Protein 3R8E (pdb70)

Sequence (290 aa):
GILGIDVGGGGTTSSVVKFGLVTPEGEIQNATTRRFFTTAADDWWVVNNGGIIGGFFVVEESSKKLLEEIIGGNNFFLKQYPIVKGVGIGWPPGGLLVVSSLLDDRRTTKKVVIILLLLPPNNIIPPSSVVVVNNVVPPIIVEIILRSEFPHIHFKIENDAKCAALGEYYFGENKRQTFILLALGTGVGSSGVNGKLFIGGRGNGTEVGHLTTRGKSLENQVGINHLIAYTHEQLALDVAKKSSLHTIAELSPKVIADHAAQGDALALAVWADIGTIIGESLVNIVRVDLNNILLGGGISSGAFDYFVPNLKKKALEHLPTYYTDDYIGKATLENDAGLLGAAGLIE

B-factor: mean 34.66, std 15.42, range [9.06, 120.57]

Secondary structure (DSSP, 8-state):
--EEEE--SS--EEEEE-TT--EEEEEE--HHHHTTT-TTT--HHHHHHHHH-TT--EEEEEESSEE-TTS--EEEBTTB----S--HHHHHHHH-TTSEEEEEEHHHHHHHHHHHHSTT-----EEEEESSSEEEE---S----TTS----TT---TTSS-SHHHHSHHHHHHHHHHHHHH-TT---SGGG-SS--HHHHHHHHHTT-HHHHHHHHHHHHHHHHHHHHHHH-----EEEESGGGGGHHHHHHHHHH---SS-HHHH---EEE-SSGGGHHHHHHHHH--

Foldseek 3Di:
DAWFWEDDLVKIWIFDADLQGDTPPIDIDQVCQPVPPRVLRVLVVVVVVCVVPVPHQEYFYAAQADAFPVQQFGQQHPSHPDHGDDRSQVVNCVSPVSHHYGYAHLLQLLVLLCCRHWPPHNAWEKEWAAELFTGIWTNNDTDQDDGRNPDSQQQQFPVGHGLSCCRYFVNLQVVLVVLCVVPPVNQFPCVPDPGDGLVSLLVSVVVPGPSSLVSLCVNLLRLLRSVLVVCVVPGQAYEYEHRNCVSVVRRPVSSLVVVVRDDCNRNVPYYYYTPCHPSSSRSSSRVRCD

CATH classification: 3.30.420.40 (+1 more: 3.30.420.40)

Nearest PDB structures (foldseek):
  3r8e-assembly1_A-2  TM=1.001E+00  e=5.861E-58  Cytophaga hutchinsonii ATCC 33406
  5nck-assembly1_B  TM=8.494E-01  e=1.006E-21  Fusobacterium nucleatum
  3vov-assembly1_B  TM=7.499E-01  e=4.517E-21  Thermus thermophilus HB8
  7p9y-assembly1_AAA  TM=7.949E-01  e=5.518E-19  Saccharomyces cerevisiae S288C
  4htl-assembly1_A  TM=7.696E-01  e=2.684E-19  Listeria monocytogenes EGD-e

Radius of gyration: 20.19 Å; Cα contacts (8 Å, |Δi|>4): 665; chains: 1; bounding box: 56×38×63 Å

Structure (mmCIF, N/CA/C/O backbone):
data_3R8E
#
_entry.id   3R8E
#
_cell.length_a   71.827
_cell.length_b   78.359
_cell.length_c   65.744
_cell.angle_alpha   90.000
_cell.angle_beta   90.000
_cell.angle_gamma   90.000
#
_symmetry.space_group_name_H-M   'P 21 21 2'
#
loop_
_entity.id
_entity.type
_entity.pdbx_description
1 polymer 'Hypothetical sugar kinase'
2 water water
#
loop_
_atom_site.group_PDB
_atom_site.id
_atom_site.type_symbol
_atom_site.label_atom_id
_atom_site.label_alt_id
_atom_site.label_comp_id
_atom_site.label_asym_id
_atom_site.label_entity_id
_atom_site.label_seq_id
_atom_site.pdbx_PDB_ins_code
_atom_site.Cartn_x
_atom_site.Cartn_y
_atom_site.Cartn_z
_atom_site.occupancy
_atom_site.B_iso_or_equiv
_atom_site.auth_seq_id
_atom_site.auth_comp_id
_atom_site.auth_asym_id
_atom_site.auth_atom_id
_atom_site.pdbx_PDB_model_num
ATOM 1 N N . GLY A 1 19 ? 17.788 19.222 42.218 1.00 51.61 0 GLY A N 1
ATOM 2 C CA . GLY A 1 19 ? 19.154 19.441 41.759 1.00 51.70 0 GLY A CA 1
ATOM 3 C C . GLY A 1 19 ? 19.361 19.236 40.269 1.00 53.23 0 GLY A C 1
ATOM 4 O O . GLY A 1 19 ? 18.461 18.748 39.571 1.00 51.72 0 GLY A O 1
ATOM 18 N N . ILE A 1 21 ? 20.715 17.647 36.804 1.00 37.63 2 ILE A N 1
ATOM 19 C CA . ILE A 1 21 ? 20.845 16.279 36.291 1.00 34.46 2 ILE A CA 1
ATOM 20 C C . ILE A 1 21 ? 21.570 16.307 34.936 1.00 34.40 2 ILE A C 1
ATOM 21 O O . ILE A 1 21 ? 21.322 17.205 34.129 1.00 34.38 2 ILE A O 1
ATOM 26 N N . LEU A 1 22 ? 22.461 15.325 34.691 1.00 27.54 3 LEU A N 1
ATOM 27 C CA . LEU A 1 22 ? 23.154 15.206 33.414 1.00 25.49 3 LEU A CA 1
ATOM 28 C C . LEU A 1 22 ? 22.300 14.383 32.453 1.00 25.91 3 LEU A C 1
ATOM 29 O O . LEU A 1 22 ? 21.975 13.234 32.741 1.00 24.21 3 LEU A O 1
ATOM 34 N N . GLY A 1 23 ? 21.935 14.998 31.336 1.00 21.36 4 GLY A N 1
ATOM 35 C CA . GLY A 1 23 ? 21.189 14.346 30.269 1.00 19.77 4 GLY A CA 1
ATOM 36 C C . GLY A 1 23 ? 22.128 14.089 29.112 1.00 24.38 4 GLY A C 1
ATOM 37 O O . GLY A 1 23 ? 22.967 14.940 28.786 1.00 24.15 4 GLY A O 1
ATOM 38 N N . ILE A 1 24 ? 22.042 12.890 28.531 1.00 22.32 5 ILE A N 1
ATOM 39 C CA . ILE A 1 24 ? 22.883 12.480 27.410 1.00 22.84 5 ILE A CA 1
ATOM 40 C C . ILE A 1 24 ? 21.984 11.968 26.294 1.00 25.35 5 ILE A C 1
ATOM 41 O O . ILE A 1 24 ? 21.144 11.112 26.540 1.00 23.37 5 ILE A O 1
ATOM 46 N N . ASP A 1 25 ? 22.144 12.514 25.084 1.00 23.93 6 ASP A N 1
ATOM 47 C CA . ASP A 1 25 ? 21.386 12.071 23.917 1.00 23.63 6 ASP A CA 1
ATOM 48 C C . ASP A 1 25 ? 22.374 11.506 22.892 1.00 28.54 6 ASP A C 1
ATOM 49 O O . ASP A 1 25 ? 23.022 12.256 22.157 1.00 28.42 6 ASP A O 1
ATOM 54 N N . VAL A 1 26 ? 22.484 10.176 22.868 1.00 27.10 7 VAL A N 1
ATOM 55 C CA . VAL A 1 26 ? 23.391 9.437 21.986 1.00 28.15 7 VAL A CA 1
ATOM 56 C C . VAL A 1 26 ? 22.777 9.387 20.582 1.00 33.03 7 VAL A C 1
ATOM 57 O O . VAL A 1 26 ? 21.593 9.080 20.439 1.00 31.54 7 VAL A O 1
ATOM 61 N N A GLY A 1 27 ? 23.549 9.838 19.585 0.50 30.40 8 GLY A N 1
ATOM 62 N N B GLY A 1 27 ? 23.621 9.583 19.582 0.50 31.38 8 GLY A N 1
ATOM 63 C CA A GLY A 1 27 ? 23.123 9.925 18.187 0.50 29.61 8 GLY A CA 1
ATOM 64 C CA B GLY A 1 27 ? 23.282 9.455 18.173 0.50 31.02 8 GLY A CA 1
ATOM 65 C C A GLY A 1 27 ? 24.133 9.434 17.162 0.50 33.33 8 GLY A C 1
ATOM 66 C C B GLY A 1 27 ? 24.339 8.600 17.505 0.50 34.87 8 GLY A C 1
ATOM 67 O O A GLY A 1 27 ? 25.324 9.319 17.461 0.50 32.86 8 GLY A O 1
ATOM 68 O O B GLY A 1 27 ? 25.404 8.364 18.089 0.50 34.51 8 GLY A O 1
ATOM 69 N N A GLY A 1 28 ? 23.640 9.167 15.949 0.50 29.66 9 GLY A N 1
ATOM 70 N N B GLY A 1 28 ? 24.045 8.137 16.293 0.50 31.05 9 GLY A N 1
ATOM 71 C CA A GLY A 1 28 ? 24.413 8.643 14.822 0.50 30.39 9 GLY A CA 1
ATOM 72 C CA B GLY A 1 28 ? 24.965 7.324 15.503 0.50 31.46 9 GLY A CA 1
ATOM 73 C C A GLY A 1 28 ? 25.484 9.547 14.243 0.50 35.16 9 GLY A C 1
ATOM 74 C C B GLY A 1 28 ? 26.222 8.058 15.071 0.50 36.15 9 GLY A C 1
ATOM 75 O O A GLY A 1 28 ? 26.544 9.058 13.840 0.50 36.38 9 GLY A O 1
ATOM 76 O O B GLY A 1 28 ? 27.249 7.424 14.813 0.50 36.19 9 GLY A O 1
ATOM 77 N N A THR A 1 29 ? 25.207 10.862 14.161 0.50 30.72 10 THR A N 1
ATOM 78 N N B THR A 1 29 ? 26.154 9.404 15.010 0.50 32.94 10 THR A N 1
ATOM 79 C CA A THR A 1 29 ? 26.134 11.864 13.619 0.50 31.26 10 THR A CA 1
ATOM 80 C CA B THR A 1 29 ? 27.264 10.265 14.603 0.50 34.30 10 THR A CA 1
ATOM 81 C C A THR A 1 29 ? 26.814 12.634 14.766 0.50 34.94 10 THR A C 1
ATOM 82 C C B THR A 1 29 ? 27.820 11.050 15.806 0.50 38.26 10 THR A C 1
ATOM 83 O O A THR A 1 29 ? 28.016 12.903 14.688 0.50 35.69 10 THR A O 1
ATOM 84 O O B THR A 1 29 ? 29.037 11.081 15.982 0.50 38.47 10 THR A O 1
ATOM 91 N N A SER A 1 30 ? 26.047 12.986 15.821 0.50 30.36 11 SER A N 1
ATOM 92 N N B SER A 1 30 ? 26.944 11.687 16.614 0.50 34.06 11 SER A N 1
ATOM 93 C CA A SER A 1 30 ? 26.561 13.723 16.977 0.50 30.76 11 SER A CA 1
ATOM 94 C CA B SER A 1 30 ? 27.363 12.506 17.758 0.50 34.42 11 SER A CA 1
ATOM 95 C C A SER A 1 30 ? 25.996 13.195 18.301 0.50 33.68 11 SER A C 1
ATOM 96 C C B SER A 1 30 ? 26.633 12.143 19.060 0.50 36.86 11 SER A C 1
ATOM 97 O O A SER A 1 30 ? 24.848 12.755 18.348 0.50 31.65 11 SER A O 1
ATOM 98 O O B SER A 1 30 ? 25.562 11.542 19.025 0.50 35.46 11 SER A O 1
ATOM 103 N N A VAL A 1 31 ? 26.822 13.229 19.368 0.50 31.67 12 VAL A N 1
ATOM 104 N N B VAL A 1 31 ? 27.223 12.525 20.210 0.50 33.20 12 VAL A N 1
ATOM 105 C CA A VAL A 1 31 ? 26.465 12.814 20.736 0.50 30.77 12 VAL A CA 1
ATOM 106 C CA B VAL A 1 31 ? 26.659 12.282 21.541 0.50 31.60 12 VAL A CA 1
ATOM 107 C C A VAL A 1 31 ? 26.327 14.095 21.555 0.50 34.88 12 VAL A C 1
ATOM 108 C C B VAL A 1 31 ? 26.533 13.636 22.292 0.50 35.29 12 VAL A C 1
ATOM 109 O O A VAL A 1 31 ? 27.149 15.003 21.404 0.50 35.14 12 VAL A O 1
ATOM 110 O O B VAL A 1 31 ? 27.551 14.182 22.733 0.50 35.51 12 VAL A O 1
ATOM 117 N N . LYS A 1 32 ? 25.290 14.183 22.407 1.00 30.88 13 LYS A N 1
ATOM 118 C CA . LYS A 1 32 ? 25.019 15.431 23.137 1.00 30.76 13 LYS A CA 1
ATOM 119 C C . LYS A 1 32 ? 24.938 15.237 24.654 1.00 33.14 13 LYS A C 1
ATOM 120 O O . LYS A 1 32 ? 24.274 14.324 25.141 1.00 31.35 13 LYS A O 1
ATOM 126 N N . PHE A 1 33 ? 25.596 16.144 25.386 1.00 29.52 14 PHE A N 1
ATOM 127 C CA . PHE A 1 33 ? 25.667 16.228 26.844 1.00 29.01 14 PHE A CA 1
ATOM 128 C C . PHE A 1 33 ? 25.104 17.560 27.299 1.00 31.18 14 PHE A C 1
ATOM 129 O O . PHE A 1 33 ? 25.331 18.575 26.638 1.00 30.59 14 PHE A O 1
ATOM 137 N N . GLY A 1 34 ? 24.410 17.566 28.428 1.00 26.96 15 GLY A N 1
ATOM 138 C CA . GLY A 1 34 ? 23.880 18.809 28.974 1.00 26.55 15 GLY A CA 1
ATOM 139 C C . GLY A 1 34 ? 23.377 18.701 30.392 1.00 28.79 15 GLY A C 1
ATOM 140 O O . GLY A 1 34 ? 22.811 17.676 30.784 1.00 26.44 15 GLY A O 1
ATOM 141 N N . LEU A 1 35 ? 23.575 19.773 31.163 1.00 27.36 16 LEU A N 1
ATOM 142 C CA . LEU A 1 35 ? 23.083 19.844 32.531 1.00 28.73 16 LEU A CA 1
ATOM 143 C C . LEU A 1 35 ? 21.687 20.436 32.487 1.00 31.58 16 LEU A C 1
ATOM 144 O O . LEU A 1 35 ? 21.504 21.547 31.987 1.00 32.38 16 LEU A O 1
ATOM 149 N N . VAL A 1 36 ? 20.701 19.689 32.972 1.00 26.66 17 VAL A N 1
ATOM 150 C CA . VAL A 1 36 ? 19.300 20.104 32.895 1.00 25.64 17 VAL A CA 1
ATOM 151 C C . VAL A 1 36 ? 18.791 20.589 34.252 1.00 32.24 17 VAL A C 1
ATOM 152 O O . VAL A 1 36 ? 18.967 19.910 35.263 1.00 31.98 17 VAL A O 1
ATOM 156 N N . THR A 1 37 ? 18.139 21.768 34.242 1.00 31.45 18 THR A N 1
ATOM 157 C CA . THR A 1 37 ? 17.523 22.416 35.404 1.00 33.52 18 THR A CA 1
ATOM 158 C C . THR A 1 37 ? 16.084 21.886 35.588 1.00 39.94 18 THR A C 1
ATOM 159 O O . THR A 1 37 ? 15.518 21.381 34.610 1.00 38.11 18 THR A O 1
ATOM 163 N N . PRO A 1 38 ? 15.427 22.062 36.770 1.00 40.34 19 PRO A N 1
ATOM 164 C CA . PRO A 1 38 ? 14.030 21.600 36.907 1.00 40.18 19 PRO A CA 1
ATOM 165 C C . PRO A 1 38 ? 13.035 22.340 35.992 1.00 44.25 19 PRO A C 1
ATOM 166 O O . PRO A 1 38 ? 11.935 21.831 35.783 1.00 43.89 19 PRO A O 1
ATOM 170 N N . GLU A 1 39 ? 13.418 23.514 35.436 1.00 41.44 20 GLU A N 1
ATOM 171 C CA . GLU A 1 39 ? 12.558 24.292 34.535 1.00 40.68 20 GLU A CA 1
ATOM 172 C C . GLU A 1 39 ? 12.806 23.941 33.044 1.00 42.15 20 GLU A C 1
ATOM 173 O O . GLU A 1 39 ? 12.120 24.470 32.166 1.00 41.13 20 GLU A O 1
ATOM 179 N N . GLY A 1 40 ? 13.758 23.044 32.783 1.00 37.28 21 GLY A N 1
ATOM 180 C CA . GLY A 1 40 ? 14.066 22.579 31.434 1.00 35.39 21 GLY A CA 1
ATOM 181 C C . GLY A 1 40 ? 15.110 23.356 30.668 1.00 37.70 21 GLY A C 1
ATOM 182 O O . GLY A 1 40 ? 15.126 23.304 29.437 1.00 36.88 21 GLY A O 1
ATOM 183 N N . GLU A 1 41 ? 15.988 24.075 31.380 1.00 33.95 22 GLU A N 1
ATOM 184 C CA . GLU A 1 41 ? 17.080 24.821 30.762 1.00 33.86 22 GLU A CA 1
ATOM 185 C C . GLU A 1 41 ? 18.288 23.890 30.640 1.00 35.69 22 GLU A C 1
ATOM 186 O O . GLU A 1 41 ? 18.558 23.121 31.567 1.00 34.44 22 GLU A O 1
ATOM 192 N N . ILE A 1 42 ? 18.991 23.940 29.497 1.00 31.56 23 ILE A N 1
ATOM 193 C CA . ILE A 1 42 ? 20.196 23.134 29.273 1.00 31.26 23 ILE A CA 1
ATOM 194 C C . ILE A 1 42 ? 21.411 24.035 29.476 1.00 36.05 23 ILE A C 1
ATOM 195 O O . ILE A 1 42 ? 21.539 25.064 28.806 1.00 36.22 23 ILE A O 1
ATOM 200 N N . GLN A 1 43 ? 22.290 23.647 30.409 1.00 32.27 24 GLN A N 1
ATOM 201 C CA . GLN A 1 43 ? 23.526 24.365 30.718 1.00 33.11 24 GLN A CA 1
ATOM 202 C C . GLN A 1 43 ? 24.723 23.530 30.295 1.00 36.95 24 GLN A C 1
ATOM 203 O O . GLN A 1 43 ? 24.687 22.300 30.403 1.00 34.71 24 GLN A O 1
ATOM 209 N N . ASN A 1 44 ? 25.784 24.207 29.811 1.00 35.82 25 ASN A N 1
ATOM 210 C CA . ASN A 1 44 ? 27.049 23.619 29.356 1.00 36.75 25 ASN A CA 1
ATOM 211 C C . ASN A 1 44 ? 26.820 22.525 28.293 1.00 39.60 25 ASN A C 1
ATOM 212 O O . ASN A 1 44 ? 27.375 21.426 28.401 1.00 39.30 25 ASN A O 1
ATOM 217 N N . ALA A 1 45 ? 25.992 22.832 27.269 1.00 36.05 26 ALA A N 1
ATOM 218 C CA . ALA A 1 45 ? 25.693 21.903 26.172 1.00 34.97 26 ALA A CA 1
ATOM 219 C C . ALA A 1 45 ? 26.982 21.573 25.412 1.00 40.60 26 ALA A C 1
ATOM 220 O O . ALA A 1 45 ? 27.621 22.483 24.865 1.00 41.78 26 ALA A O 1
ATOM 222 N N A THR A 1 46 ? 27.382 20.294 25.417 0.50 36.74 27 THR A N 1
ATOM 223 N N B THR A 1 46 ? 27.389 20.280 25.429 0.50 37.34 27 THR A N 1
ATOM 224 C CA A THR A 1 46 ? 28.595 19.862 24.728 0.50 37.23 27 THR A CA 1
ATOM 225 C CA B THR A 1 46 ? 28.628 19.773 24.814 0.50 38.12 27 THR A CA 1
ATOM 226 C C A THR A 1 46 ? 28.220 18.836 23.662 0.50 39.10 27 THR A C 1
ATOM 227 C C B THR A 1 46 ? 28.348 18.511 23.957 0.50 41.70 27 THR A C 1
ATOM 228 O O A THR A 1 46 ? 27.604 17.810 23.974 0.50 37.81 27 THR A O 1
ATOM 229 O O B THR A 1 46 ? 27.393 17.781 24.227 0.50 39.83 27 THR A O 1
ATOM 236 N N A ARG A 1 47 ? 28.574 19.136 22.400 0.50 34.86 28 ARG A N 1
ATOM 237 N N B ARG A 1 47 ? 29.199 18.269 22.931 0.50 39.22 28 ARG A N 1
ATOM 238 C CA A ARG A 1 47 ? 28.311 18.279 21.246 0.50 33.42 28 ARG A CA 1
ATOM 239 C CA B ARG A 1 47 ? 29.141 17.134 22.001 0.50 38.59 28 ARG A CA 1
ATOM 240 C C A ARG A 1 47 ? 29.612 17.632 20.767 0.50 36.29 28 ARG A C 1
ATOM 241 C C B ARG A 1 47 ? 30.466 16.358 22.011 0.50 43.74 28 ARG A C 1
ATOM 242 O O A ARG A 1 47 ? 30.609 18.322 20.551 0.50 36.68 28 ARG A O 1
ATOM 243 O O B ARG A 1 47 ? 31.518 16.964 22.229 0.50 44.00 28 ARG A O 1
ATOM 258 N N A PHE A 1 48 ? 29.594 16.303 20.618 0.50 31.21 29 PHE A N 1
ATOM 259 N N B PHE A 1 48 ? 30.425 15.028 21.765 0.50 40.52 29 PHE A N 1
ATOM 260 C CA A PHE A 1 48 ? 30.736 15.521 20.153 0.50 31.57 29 PHE A CA 1
ATOM 261 C CA B PHE A 1 48 ? 31.643 14.210 21.774 0.50 41.96 29 PHE A CA 1
ATOM 262 C C A PHE A 1 48 ? 30.385 14.808 18.863 0.50 34.32 29 PHE A C 1
ATOM 263 C C B PHE A 1 48 ? 31.872 13.419 20.489 0.50 48.05 29 PHE A C 1
ATOM 264 O O A PHE A 1 48 ? 29.265 14.315 18.733 0.50 33.01 29 PHE A O 1
ATOM 265 O O B PHE A 1 48 ? 33.024 13.276 20.083 0.50 49.63 29 PHE A O 1
ATOM 296 N N A THR A 1 50 ? 30.157 11.761 16.521 0.50 29.46 31 THR A N 1
ATOM 297 N N B THR A 1 50 ? 30.611 9.690 18.269 0.50 43.65 31 THR A N 1
ATOM 298 C CA A THR A 1 50 ? 30.094 10.302 16.690 0.50 28.59 31 THR A CA 1
ATOM 299 C CA B THR A 1 50 ? 30.915 8.255 18.316 0.50 43.49 31 THR A CA 1
ATOM 300 C C A THR A 1 50 ? 31.199 9.638 15.853 0.50 33.16 31 THR A C 1
ATOM 301 C C B THR A 1 50 ? 32.145 7.896 17.468 0.50 48.21 31 THR A C 1
ATOM 302 O O A THR A 1 50 ? 31.797 8.658 16.305 0.50 32.45 31 THR A O 1
ATOM 303 O O B THR A 1 50 ? 32.747 6.846 17.696 0.50 48.77 31 THR A O 1
ATOM 310 N N A ALA A 1 51 ? 31.479 10.198 14.658 0.50 31.56 32 ALA A N 1
ATOM 311 N N B ALA A 1 51 ? 32.523 8.768 16.508 0.50 45.02 32 ALA A N 1
ATOM 312 C CA A ALA A 1 51 ? 32.538 9.755 13.745 0.50 33.58 32 ALA A CA 1
ATOM 313 C CA B ALA A 1 51 ? 33.666 8.596 15.600 0.50 46.25 32 ALA A CA 1
A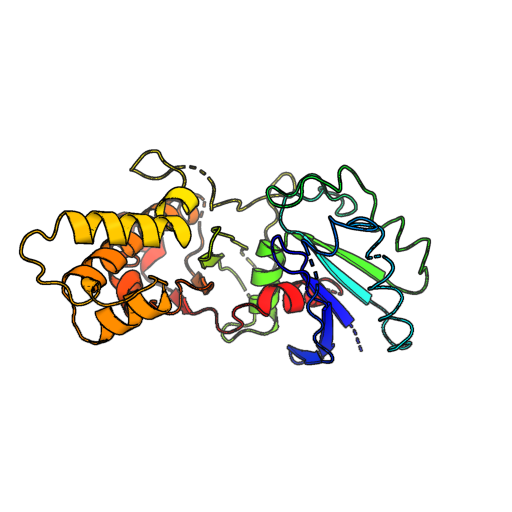TOM 314 C C A ALA A 1 51 ? 33.906 9.809 14.440 0.50 38.95 32 ALA A C 1
ATOM 315 C C B ALA A 1 51 ? 35.035 8.714 16.322 0.50 50.79 32 ALA A C 1
ATOM 316 O O A ALA A 1 51 ? 34.661 8.840 14.355 0.50 39.69 32 ALA A O 1
ATOM 317 O O B ALA A 1 51 ? 36.080 8.554 15.684 0.50 52.30 32 ALA A O 1
ATOM 320 N N A ASP A 1 52 ? 34.190 10.917 15.173 0.50 35.50 33 ASP A N 1
ATOM 321 N N B ASP A 1 52 ? 35.021 8.988 17.642 0.50 45.47 33 ASP A N 1
ATOM 322 C CA A ASP A 1 52 ? 35.418 11.138 15.944 0.50 36.54 33 ASP A CA 1
ATOM 323 C CA B ASP A 1 52 ? 36.207 9.093 18.494 0.50 45.75 33 ASP A CA 1
ATOM 324 C C A ASP A 1 52 ? 35.541 10.145 17.102 0.50 39.92 33 ASP A C 1
ATOM 325 C C B ASP A 1 52 ? 36.088 8.152 19.698 0.50 46.96 33 ASP A C 1
ATOM 326 O O A ASP A 1 52 ? 36.656 9.767 17.465 0.50 41.39 33 ASP A O 1
ATOM 327 O O B ASP A 1 52 ? 37.100 7.633 20.172 0.50 47.58 33 ASP A O 1
ATOM 336 N N A TRP A 1 53 ? 34.399 9.737 17.685 0.50 34.27 34 TRP A N 1
ATOM 337 N N B TRP A 1 53 ? 34.848 7.934 20.181 0.50 40.15 34 TRP A N 1
ATOM 338 C CA A TRP A 1 53 ? 34.346 8.781 18.786 0.50 33.34 34 TRP A CA 1
ATOM 339 C CA B TRP A 1 53 ? 34.527 7.079 21.324 0.50 38.59 34 TRP A CA 1
ATOM 340 C C A TRP A 1 53 ? 34.677 7.364 18.291 0.50 38.10 34 TRP A C 1
ATOM 341 C C B TRP A 1 53 ? 34.745 5.594 21.023 0.50 42.96 34 TRP A C 1
ATOM 342 O O A TRP A 1 53 ? 35.549 6.718 18.870 0.50 38.44 34 TRP A O 1
ATOM 343 O O B TRP A 1 53 ? 35.492 4.948 21.753 0.50 43.53 34 TRP A O 1
ATOM 364 N N A VAL A 1 54 ? 34.011 6.909 17.208 0.50 35.25 35 VAL A N 1
ATOM 365 N N B VAL A 1 54 ? 34.111 5.062 19.956 0.50 39.21 35 VAL A N 1
ATOM 366 C CA A VAL A 1 54 ? 34.190 5.581 16.603 0.50 35.82 35 VAL A CA 1
ATOM 367 C CA B VAL A 1 54 ? 34.196 3.652 19.558 0.50 39.85 35 VAL A CA 1
ATOM 368 C C A VAL A 1 54 ? 35.617 5.477 16.021 0.50 43.24 35 VAL A C 1
ATOM 369 C C B VAL A 1 54 ? 35.581 3.361 18.959 0.50 47.29 35 VAL A C 1
ATOM 370 O O A VAL A 1 54 ? 36.292 4.469 16.252 0.50 43.20 35 VAL A O 1
ATOM 371 O O B VAL A 1 54 ? 36.342 2.588 19.545 0.50 47.65 35 VAL A O 1
ATOM 378 N N A ASN A 1 55 ? 36.079 6.525 15.304 0.50 42.14 36 ASN A N 1
ATOM 379 N N B ASN A 1 55 ? 35.895 3.960 17.794 0.50 45.79 36 ASN A N 1
ATOM 380 C CA A ASN A 1 55 ? 37.424 6.565 14.725 0.50 44.41 36 ASN A CA 1
ATOM 381 C CA B ASN A 1 55 ? 37.176 3.764 17.121 0.50 47.86 36 ASN A CA 1
ATOM 382 C C A ASN A 1 55 ? 38.406 7.139 15.752 0.50 50.40 36 ASN A C 1
ATOM 383 C C B ASN A 1 55 ? 38.196 4.743 17.706 0.50 53.56 36 ASN A C 1
ATOM 384 O O A ASN A 1 55 ? 38.655 8.348 15.783 0.50 51.25 36 ASN A O 1
ATOM 385 O O B ASN A 1 55 ? 38.323 5.886 17.251 0.50 54.01 36 ASN A O 1
ATOM 394 N N A GLY A 1 56 ? 38.926 6.258 16.598 0.50 47.40 37 GLY A N 1
ATOM 395 N N B GLY A 1 56 ? 38.867 4.291 18.762 0.50 50.39 37 GLY A N 1
ATOM 396 C CA A GLY A 1 56 ? 39.866 6.608 17.654 0.50 48.02 37 GLY A CA 1
ATOM 397 C CA B GLY A 1 56 ? 39.865 5.085 19.464 0.50 51.40 37 GLY A CA 1
ATOM 398 C C A GLY A 1 56 ? 39.911 5.578 18.762 0.50 49.87 37 GLY A C 1
ATOM 399 C C B GLY A 1 56 ? 40.080 4.741 20.924 0.50 54.36 37 GLY A C 1
ATOM 400 O O A GLY A 1 56 ? 40.237 4.412 18.516 0.50 49.62 37 GLY A O 1
ATOM 401 O O B GLY A 1 56 ? 41.220 4.811 21.392 0.50 55.90 37 GLY A O 1
ATOM 402 N N A ILE A 1 57 ? 39.561 6.004 19.991 0.50 44.19 38 ILE A N 1
ATOM 403 N N B ILE A 1 57 ? 38.993 4.405 21.674 0.50 47.86 38 ILE A N 1
ATOM 404 C CA A ILE A 1 57 ? 39.575 5.147 21.183 0.50 42.80 38 ILE A CA 1
ATOM 405 C CA B ILE A 1 57 ? 39.082 4.106 23.119 0.50 46.73 38 ILE A CA 1
ATOM 406 C C A ILE A 1 57 ? 38.289 4.279 21.290 0.50 41.73 38 ILE A C 1
ATOM 407 C C B ILE A 1 57 ? 37.987 3.113 23.627 0.50 45.56 38 ILE A C 1
ATOM 408 O O A ILE A 1 57 ? 38.245 3.353 22.099 0.50 40.26 38 ILE A O 1
ATOM 409 O O B ILE A 1 57 ? 38.114 2.587 24.738 0.50 45.64 38 ILE A O 1
ATOM 418 N N A GLY A 1 58 ? 37.286 4.562 20.463 0.50 36.47 39 GLY A N 1
ATOM 419 N N B GLY A 1 58 ? 36.952 2.864 22.828 0.50 37.35 39 GLY A N 1
ATOM 420 C CA A GLY A 1 58 ? 36.033 3.814 20.462 0.50 33.98 39 GLY A CA 1
ATOM 421 C CA B GLY A 1 58 ? 35.842 1.990 23.208 0.50 33.83 39 GLY A CA 1
ATOM 422 C C A GLY A 1 58 ? 34.887 4.565 21.106 0.50 34.97 39 GLY A C 1
ATOM 423 C C B GLY A 1 58 ? 34.743 2.780 23.889 0.50 34.31 39 GLY A C 1
ATOM 424 O O A GLY A 1 58 ? 35.108 5.548 21.817 0.50 34.58 39 GLY A O 1
ATOM 425 O O B GLY A 1 58 ? 35.022 3.542 24.819 0.50 33.60 39 GLY A O 1
ATOM 426 N N A PHE A 1 59 ? 33.656 4.105 20.862 0.50 29.64 40 PHE A N 1
ATOM 427 N N B PHE A 1 59 ? 33.484 2.607 23.423 0.50 28.36 40 PHE A N 1
ATOM 428 C CA A PHE A 1 59 ? 32.450 4.745 21.382 0.50 27.36 40 PHE A CA 1
ATOM 429 C CA B PHE A 1 59 ? 32.297 3.329 23.889 0.50 26.30 40 PHE A CA 1
ATOM 430 C C A PHE A 1 59 ? 32.341 4.659 22.914 0.50 30.20 40 PHE A C 1
ATOM 431 C C B PHE A 1 59 ? 32.089 3.289 25.412 0.50 29.27 40 PHE A C 1
ATOM 432 O O A PHE A 1 59 ? 32.120 5.689 23.554 0.50 29.31 40 PHE A O 1
ATOM 433 O O B PHE A 1 59 ? 31.914 4.354 26.009 0.50 27.31 40 PHE A O 1
ATOM 448 N N A VAL A 1 60 ? 32.447 3.443 23.490 0.50 26.66 41 VAL A N 1
ATOM 449 N N B VAL A 1 60 ? 32.086 2.080 26.030 0.50 26.52 41 VAL A N 1
ATOM 450 C CA A VAL A 1 60 ? 32.293 3.220 24.933 0.50 26.04 41 VAL A CA 1
ATOM 451 C CA B VAL A 1 60 ? 31.845 1.904 27.473 0.50 26.26 41 VAL A CA 1
ATOM 452 C C A VAL A 1 60 ? 33.421 3.924 25.726 0.50 28.37 41 VAL A C 1
ATOM 453 C C B VAL A 1 60 ? 32.877 2.691 28.297 0.50 28.94 41 VAL A C 1
ATOM 454 O O A VAL A 1 60 ? 33.124 4.527 26.759 0.50 27.86 41 VAL A O 1
ATOM 455 O O B VAL A 1 60 ? 32.475 3.486 29.152 0.50 27.83 41 VAL A O 1
ATOM 462 N N A GLU A 1 61 ? 34.681 3.902 25.222 0.50 24.64 42 GLU A N 1
ATOM 463 N N B GLU A 1 61 ? 34.184 2.499 28.012 0.50 26.62 42 GLU A N 1
ATOM 464 C CA A GLU A 1 61 ? 35.823 4.560 25.876 0.50 25.53 42 GLU A CA 1
ATOM 465 C CA B GLU A 1 61 ? 35.296 3.184 28.675 0.50 27.37 42 GLU A CA 1
ATOM 466 C C A GLU A 1 61 ? 35.638 6.089 25.887 0.50 28.45 42 GLU A C 1
ATOM 467 C C B GLU A 1 61 ? 35.176 4.715 28.494 0.50 31.01 42 GLU A C 1
ATOM 468 O O A GLU A 1 61 ? 35.880 6.727 26.910 0.50 27.89 42 GLU A O 1
ATOM 469 O O B GLU A 1 61 ? 35.378 5.458 29.460 0.50 30.43 42 GLU A O 1
ATOM 480 N N A SER A 1 62 ? 35.158 6.653 24.769 0.50 24.80 43 SER A N 1
ATOM 481 N N B SER A 1 62 ? 34.824 5.173 27.272 0.50 26.62 43 SER A N 1
ATOM 482 C CA A SER A 1 62 ? 34.880 8.082 24.629 0.50 24.93 43 SER A CA 1
ATOM 483 C CA B SER A 1 62 ? 34.676 6.599 26.957 0.50 26.00 43 SER A CA 1
ATOM 484 C C A SER A 1 62 ? 33.729 8.520 25.532 0.50 27.74 43 SER A C 1
ATOM 485 C C B SER A 1 62 ? 33.513 7.203 27.727 0.50 28.30 43 SER A C 1
ATOM 486 O O A SER A 1 62 ? 33.787 9.620 26.082 0.50 27.88 43 SER A O 1
ATOM 487 O O B SER A 1 62 ? 33.639 8.321 28.226 0.50 28.75 43 SER A O 1
ATOM 508 N N A LYS A 1 64 ? 32.732 7.002 28.530 0.50 26.25 45 LYS A N 1
ATOM 509 N N B LYS A 1 64 ? 32.194 6.060 30.699 0.50 24.11 45 LYS A N 1
ATOM 510 C CA A LYS A 1 64 ? 33.164 7.013 29.938 0.50 27.50 45 LYS A CA 1
ATOM 511 C CA B LYS A 1 64 ? 32.628 6.099 32.103 0.50 25.78 45 LYS A CA 1
ATOM 512 C C A LYS A 1 64 ? 34.113 8.192 30.212 0.50 31.96 45 LYS A C 1
ATOM 513 C C B LYS A 1 64 ? 33.529 7.302 32.375 0.50 32.33 45 LYS A C 1
ATOM 514 O O A LYS A 1 64 ? 34.038 8.789 31.290 0.50 31.72 45 LYS A O 1
ATOM 515 O O B LYS A 1 64 ? 33.328 8.010 33.369 0.50 32.23 45 LYS A O 1
ATOM 526 N N A LEU A 1 65 ? 34.937 8.573 29.212 0.50 29.33 46 LEU A N 1
ATOM 527 N N B LEU A 1 65 ? 34.504 7.541 31.472 0.50 30.55 46 LEU A N 1
ATOM 528 C CA A LEU A 1 65 ? 35.858 9.706 29.306 0.50 30.22 46 LEU A CA 1
ATOM 529 C CA B LEU A 1 65 ? 35.457 8.646 31.550 0.50 31.80 46 LEU A CA 1
ATOM 530 C C A LEU A 1 65 ? 35.075 11.028 29.429 0.50 32.41 46 LEU A C 1
ATOM 531 C C B LEU A 1 65 ? 34.760 10.000 31.385 0.50 33.93 46 LEU A C 1
ATOM 532 O O A LEU A 1 65 ? 35.346 11.802 30.345 0.50 32.87 46 LEU A O 1
ATOM 533 O O B LEU A 1 65 ? 34.959 10.871 32.229 0.50 33.70 46 LEU A O 1
ATOM 542 N N A GLU A 1 66 ? 34.097 11.266 28.535 0.50 27.48 47 GLU A N 1
ATOM 543 N N B GLU A 1 66 ? 33.961 10.182 30.311 0.50 29.21 47 GLU A N 1
ATOM 544 C CA A GLU A 1 66 ? 33.330 12.514 28.541 0.50 26.70 47 GLU A CA 1
ATOM 545 C CA B GLU A 1 66 ? 33.314 11.470 30.040 0.50 28.65 47 GLU A CA 1
ATOM 546 C C A GLU A 1 66 ? 32.330 12.615 29.715 0.50 30.89 47 GLU A C 1
ATOM 547 C C B GLU A 1 66 ? 32.196 11.789 31.031 0.50 32.84 47 GLU A C 1
ATOM 548 O O A GLU A 1 66 ? 32.046 13.737 30.142 0.50 31.15 47 GLU A O 1
ATOM 549 O O B GLU A 1 66 ? 32.057 12.961 31.391 0.50 32.74 47 GLU A O 1
ATOM 560 N N A ILE A 1 67 ? 31.852 11.475 30.270 0.50 26.95 48 ILE A N 1
ATOM 561 N N B ILE A 1 67 ? 31.445 10.769 31.519 0.50 29.59 48 ILE A N 1
ATOM 562 C CA A ILE A 1 67 ? 30.975 11.450 31.455 0.50 26.09 48 ILE A CA 1
ATOM 563 C CA B ILE A 1 67 ? 30.428 10.989 32.555 0.50 28.84 48 ILE A CA 1
ATOM 564 C C A ILE A 1 67 ? 31.820 11.844 32.677 0.50 32.13 48 ILE A C 1
ATOM 565 C C B ILE A 1 67 ? 31.191 11.494 33.786 0.50 34.76 48 ILE A C 1
ATOM 566 O O A ILE A 1 67 ? 31.417 12.720 33.444 0.50 31.37 48 ILE A O 1
ATOM 567 O O B ILE A 1 67 ? 30.883 12.578 34.267 0.50 34.45 48 ILE A O 1
ATOM 576 N N A GLY A 1 68 ? 32.980 11.196 32.827 0.50 31.15 49 GLY A N 1
ATOM 577 N N B GLY A 1 68 ? 32.256 10.777 34.167 0.50 32.91 49 GLY A N 1
ATOM 578 C CA A GLY A 1 68 ? 33.927 11.446 33.909 0.50 32.98 49 GLY A CA 1
ATOM 579 C CA B GLY A 1 68 ? 33.146 11.139 35.264 0.50 34.53 49 GLY A CA 1
ATOM 580 C C A GLY A 1 68 ? 34.333 12.901 34.013 0.50 37.78 49 GLY A C 1
ATOM 581 C C B GLY A 1 68 ? 33.759 12.518 35.121 0.50 39.00 49 GLY A C 1
ATOM 582 O O A GLY A 1 68 ? 34.401 13.446 35.117 0.50 38.86 49 GLY A O 1
ATOM 583 O O B GLY A 1 68 ? 33.815 13.260 36.103 0.50 40.22 49 GLY A O 1
ATOM 584 N N A ASN A 1 69 ? 34.547 13.553 32.851 0.50 33.65 50 ASN A N 1
ATOM 585 N N B ASN A 1 69 ? 34.184 12.889 33.889 0.50 34.96 50 ASN A N 1
ATOM 586 C CA A ASN A 1 69 ? 34.921 14.964 32.760 0.50 34.23 50 ASN A CA 1
ATOM 587 C CA B ASN A 1 69 ? 34.775 14.199 33.574 0.50 35.77 50 ASN A CA 1
ATOM 588 C C A ASN A 1 69 ? 33.781 15.880 33.225 0.50 38.06 50 ASN A C 1
ATOM 589 C C B ASN A 1 69 ? 33.753 15.320 33.725 0.50 38.98 50 ASN A C 1
ATOM 590 O O A ASN A 1 69 ? 34.057 16.969 33.723 0.50 37.71 50 ASN A O 1
ATOM 591 O O B ASN A 1 69 ? 34.103 16.395 34.216 0.50 38.23 50 ASN A O 1
ATOM 600 N N A PHE A 1 70 ? 32.514 15.431 33.084 0.50 34.54 51 PHE A N 1
ATOM 601 N N B PHE A 1 70 ? 32.495 15.070 33.306 0.50 35.07 51 PHE A N 1
ATOM 602 C CA A PHE A 1 70 ? 31.327 16.197 33.472 0.50 34.00 51 PHE A CA 1
ATOM 603 C CA B PHE A 1 70 ? 31.398 16.028 33.453 0.50 34.51 51 PHE A CA 1
ATOM 604 C C A PHE A 1 70 ? 31.078 16.169 34.990 0.50 37.74 51 PHE A C 1
ATOM 605 C C B PHE A 1 70 ? 31.047 16.124 34.936 0.50 37.95 51 PHE A C 1
ATOM 606 O O A PHE A 1 70 ? 30.853 17.233 35.565 0.50 36.92 51 PHE A O 1
ATOM 607 O O B PHE A 1 70 ? 30.788 17.215 35.443 0.50 37.13 51 PHE A O 1
ATOM 622 N N . LEU A 1 71 ? 31.114 14.973 35.638 1.00 35.04 52 LEU A N 1
ATOM 623 C CA . LEU A 1 71 ? 30.884 14.845 37.091 1.00 36.16 52 LEU A CA 1
ATOM 624 C C . LEU A 1 71 ? 31.985 15.548 37.903 1.00 41.34 52 LEU A C 1
ATOM 625 O O . LEU A 1 71 ? 31.714 15.971 39.025 1.00 43.12 52 LEU A O 1
ATOM 630 N N . LYS A 1 72 ? 33.218 15.659 37.343 1.00 37.99 53 LYS A N 1
ATOM 631 C CA . LYS A 1 72 ? 34.360 16.352 37.957 1.00 39.44 53 LYS A CA 1
ATOM 632 C C . LYS A 1 72 ? 34.089 17.862 38.024 1.00 42.19 53 LYS A C 1
ATOM 633 O O . LYS A 1 72 ? 34.459 18.510 39.005 1.00 42.32 53 LYS A O 1
ATOM 639 N N . GLN A 1 73 ? 33.431 18.405 36.974 1.00 38.37 54 GLN A N 1
ATOM 640 C CA . GLN A 1 73 ? 33.035 19.812 36.835 1.00 38.52 54 GLN A CA 1
ATOM 641 C C . GLN A 1 73 ? 31.831 20.160 37.712 1.00 41.18 54 GLN A C 1
ATOM 642 O O . GLN A 1 73 ? 31.707 21.304 38.157 1.00 40.97 54 GLN A O 1
ATOM 648 N N . TYR A 1 74 ? 30.915 19.191 37.899 1.00 36.69 55 TYR A N 1
ATOM 649 C CA . TYR A 1 74 ? 29.677 19.364 38.660 1.00 36.10 55 TYR A CA 1
ATOM 650 C C . TYR A 1 74 ? 29.560 18.258 39.716 1.00 40.85 55 TYR A C 1
ATOM 651 O O . TYR A 1 74 ? 28.928 17.222 39.464 1.00 38.56 55 TYR A O 1
ATOM 660 N N . PRO A 1 75 ? 30.185 18.459 40.904 1.00 40.82 56 PRO A N 1
ATOM 661 C CA . PRO A 1 75 ? 30.179 17.404 41.932 1.00 41.87 56 PRO A CA 1
ATOM 662 C C . PRO A 1 75 ? 28.837 17.208 42.645 1.00 46.37 56 PRO A C 1
ATOM 663 O O . PRO A 1 75 ? 28.684 16.212 43.352 1.00 46.92 56 PRO A O 1
ATOM 667 N N . ILE A 1 76 ? 27.879 18.134 42.468 1.00 42.79 57 ILE A N 1
ATOM 668 C CA . ILE A 1 76 ? 26.554 18.058 43.098 1.00 42.72 57 ILE A CA 1
ATOM 669 C C . ILE A 1 76 ? 25.584 17.181 42.287 1.00 44.92 57 ILE A C 1
ATOM 670 O O . ILE A 1 76 ? 24.523 16.826 42.809 1.00 44.74 57 ILE A O 1
ATOM 675 N N . VAL A 1 77 ? 25.930 16.858 41.019 1.00 39.99 58 VAL A N 1
ATOM 676 C CA . VAL A 1 77 ? 25.110 16.011 40.139 1.00 37.94 58 VAL A CA 1
ATOM 677 C C . VAL A 1 77 ? 25.018 14.610 40.766 1.00 42.34 58 VAL A C 1
ATOM 678 O O . VAL A 1 77 ? 26.044 14.021 41.120 1.00 42.25 58 VAL A O 1
ATOM 682 N N . LYS A 1 78 ? 23.776 14.114 40.934 1.00 38.29 59 LYS A N 1
ATOM 683 C CA . LYS A 1 78 ? 23.483 12.822 41.556 1.00 38.49 59 LYS A CA 1
ATOM 684 C C . LYS A 1 78 ? 22.807 11.848 40.581 1.00 40.68 59 LYS A C 1
ATOM 685 O O . LYS A 1 78 ? 22.637 10.674 40.918 1.00 40.83 59 LYS A O 1
ATOM 691 N N . GLY A 1 79 ? 22.439 12.334 39.395 1.00 34.86 60 GLY A N 1
ATOM 692 C CA . GLY A 1 79 ? 21.768 11.518 38.387 1.00 32.30 60 GLY A CA 1
ATOM 693 C C . GLY A 1 79 ? 22.213 11.748 36.958 1.00 32.67 60 GLY A C 1
ATOM 694 O O . GLY A 1 79 ? 22.504 12.885 36.564 1.00 30.80 60 GLY A O 1
ATOM 695 N N . VAL A 1 80 ? 22.250 10.654 36.166 1.00 27.57 61 VAL A N 1
ATOM 696 C CA . VAL A 1 80 ? 22.627 10.670 34.751 1.00 25.70 61 VAL A CA 1
ATOM 697 C C . VAL A 1 80 ? 21.622 9.834 33.949 1.00 27.81 61 VAL A C 1
ATOM 698 O O . VAL A 1 80 ? 21.554 8.618 34.138 1.00 27.63 61 VAL A O 1
ATOM 702 N N . GLY A 1 81 ? 20.877 10.496 33.063 1.00 22.60 62 GLY A N 1
ATOM 703 C CA . GLY A 1 81 ? 19.915 9.854 32.170 1.00 20.99 62 GLY A CA 1
ATOM 704 C C . GLY A 1 81 ? 20.461 9.813 30.760 1.00 23.28 62 GLY A C 1
ATOM 705 O O . GLY A 1 81 ? 20.979 10.822 30.274 1.00 22.07 62 GLY A O 1
ATOM 706 N N . ILE A 1 82 ? 20.371 8.644 30.085 1.00 21.08 63 ILE A N 1
ATOM 707 C CA . ILE A 1 82 ? 20.938 8.497 28.740 1.00 21.15 63 ILE A CA 1
ATOM 708 C C . ILE A 1 82 ? 19.906 7.927 27.767 1.00 21.98 63 ILE A C 1
ATOM 709 O O . ILE A 1 82 ? 19.308 6.893 28.054 1.00 21.19 63 ILE A O 1
ATOM 714 N N . GLY A 1 83 ? 19.724 8.619 26.639 1.00 18.06 64 GLY A N 1
ATOM 715 C CA . GLY A 1 83 ? 18.835 8.202 25.554 1.00 17.76 64 GLY A CA 1
ATOM 716 C C . GLY A 1 83 ? 19.653 7.519 24.476 1.00 23.11 64 GLY A C 1
ATOM 717 O O . GLY A 1 83 ? 20.726 8.010 24.119 1.00 22.25 64 GLY A O 1
ATOM 718 N N . TRP A 1 84 ? 19.170 6.380 23.955 1.00 22.04 65 TRP A N 1
ATOM 719 C CA . TRP A 1 84 ? 19.928 5.583 22.989 1.00 23.62 65 TRP A CA 1
ATOM 720 C C . TRP A 1 84 ? 19.235 5.435 21.610 1.00 27.43 65 TRP A C 1
ATOM 721 O O . TRP A 1 84 ? 18.013 5.226 21.578 1.00 25.32 65 TRP A O 1
ATOM 732 N N A PRO A 1 85 ? 19.997 5.597 20.484 0.50 25.58 66 PRO A N 1
ATOM 733 N N B PRO A 1 85 ? 19.980 5.403 20.484 0.50 24.89 66 PRO A N 1
ATOM 734 C CA A PRO A 1 85 ? 19.386 5.583 19.141 0.50 25.36 66 PRO A CA 1
ATOM 735 C CA B PRO A 1 85 ? 19.324 5.151 19.198 0.50 24.38 66 PRO A CA 1
ATOM 736 C C A PRO A 1 85 ? 19.205 4.193 18.538 0.50 29.29 66 PRO A C 1
ATOM 737 C C B PRO A 1 85 ? 19.278 3.636 18.943 0.50 27.45 66 PRO A C 1
ATOM 738 O O A PRO A 1 85 ? 19.720 3.889 17.453 0.50 29.57 66 PRO A O 1
ATOM 739 O O B PRO A 1 85 ? 19.914 3.142 18.010 0.50 27.51 66 PRO A O 1
ATOM 746 N N A GLY A 1 86 ? 18.441 3.373 19.236 0.50 24.79 67 GLY A N 1
ATOM 747 N N B GLY A 1 86 ? 18.565 2.907 19.809 0.50 22.83 67 GLY A N 1
ATOM 748 C CA A GLY A 1 86 ? 18.161 2.015 18.807 0.50 24.04 67 GLY A CA 1
ATOM 749 C CA B GLY A 1 86 ? 18.461 1.454 19.701 0.50 21.91 67 GLY A CA 1
ATOM 750 C C A GLY A 1 86 ? 17.415 1.228 19.852 0.50 26.19 67 GLY A C 1
ATOM 751 C C B GLY A 1 86 ? 17.557 0.754 20.697 0.50 23.62 67 GLY A C 1
ATOM 752 O O A GLY A 1 86 ? 16.665 1.795 20.655 0.50 25.70 67 GLY A O 1
ATOM 753 O O B GLY A 1 86 ? 16.680 1.375 21.307 0.50 22.25 67 GLY A O 1
ATOM 754 N N A LEU A 1 87 ? 17.629 -0.085 19.846 0.50 21.92 68 LEU A N 1
ATOM 755 N N B LEU A 1 87 ? 17.790 -0.565 20.865 0.50 19.55 68 LEU A N 1
ATOM 756 C CA A LEU A 1 87 ? 16.972 -0.995 20.771 0.50 20.54 68 LEU A CA 1
ATOM 757 C CA B LEU A 1 87 ? 17.002 -1.467 21.710 0.50 19.03 68 LEU A CA 1
ATOM 758 C C A LEU A 1 87 ? 17.750 -1.105 22.071 0.50 22.94 68 LEU A C 1
ATOM 759 C C B LEU A 1 87 ? 17.512 -1.543 23.151 0.50 22.22 68 LEU A C 1
ATOM 760 O O A LEU A 1 87 ? 18.978 -1.204 22.061 0.50 22.75 68 LEU A O 1
ATOM 761 O O B LEU A 1 87 ? 18.716 -1.658 23.378 0.50 22.37 68 LEU A O 1
ATOM 770 N N A VAL A 1 88 ? 17.017 -1.073 23.190 0.50 18.18 69 VAL A N 1
ATOM 771 N N B VAL A 1 88 ? 16.578 -1.518 24.119 0.50 17.74 69 VAL A N 1
ATOM 772 C CA A VAL A 1 88 ? 17.551 -1.202 24.548 0.50 18.42 69 VAL A CA 1
ATOM 773 C CA B VAL A 1 88 ? 16.867 -1.602 25.559 0.50 17.77 69 VAL A CA 1
ATOM 774 C C A VAL A 1 88 ? 16.859 -2.395 25.216 0.50 21.92 69 VAL A C 1
ATOM 775 C C B VAL A 1 88 ? 15.962 -2.662 26.220 0.50 20.59 69 VAL A C 1
ATOM 776 O O A VAL A 1 88 ? 15.724 -2.714 24.852 0.50 21.72 69 VAL A O 1
ATOM 777 O O B VAL A 1 88 ? 14.826 -2.851 25.785 0.50 19.54 69 VAL A O 1
ATOM 784 N N A SER A 1 89 ? 17.537 -3.070 26.163 0.50 18.29 70 SER A N 1
ATOM 785 N N B SER A 1 89 ? 16.467 -3.337 27.276 0.50 17.38 70 SER A N 1
ATOM 786 C CA A SER A 1 89 ? 16.965 -4.233 26.853 0.50 17.74 70 SER A CA 1
ATOM 787 C CA B SER A 1 89 ? 15.745 -4.392 28.002 0.50 17.09 70 SER A CA 1
ATOM 788 C C A SER A 1 89 ? 15.780 -3.821 27.736 0.50 22.41 70 SER A C 1
ATOM 789 C C B SER A 1 89 ? 14.479 -3.856 28.695 0.50 21.48 70 SER A C 1
ATOM 790 O O A SER A 1 89 ? 15.686 -2.653 28.131 0.50 21.84 70 SER A O 1
ATOM 791 O O B SER A 1 89 ? 14.421 -2.677 29.040 0.50 20.90 70 SER A O 1
ATOM 796 N N A LEU A 1 90 ? 14.865 -4.777 28.009 0.50 19.75 71 LEU A N 1
ATOM 797 N N B LEU A 1 90 ? 13.471 -4.736 28.884 0.50 19.17 71 LEU A N 1
ATOM 798 C CA A LEU A 1 90 ? 13.661 -4.578 28.822 0.50 19.51 71 LEU A CA 1
ATOM 799 C CA B LEU A 1 90 ? 12.179 -4.421 29.511 0.50 19.06 71 LEU A CA 1
ATOM 800 C C A LEU A 1 90 ? 13.999 -4.112 30.250 0.50 23.20 71 LEU A C 1
ATOM 801 C C B LEU A 1 90 ? 12.342 -3.860 30.937 0.50 22.97 71 LEU A C 1
ATOM 802 O O A LEU A 1 90 ? 13.293 -3.249 30.777 0.50 22.84 71 LEU A O 1
ATOM 803 O O B LEU A 1 90 ? 11.651 -2.900 31.284 0.50 22.23 71 LEU A O 1
ATOM 812 N N A ASP A 1 91 ? 15.084 -4.653 30.854 0.50 20.06 72 ASP A N 1
ATOM 813 N N B ASP A 1 91 ? 13.264 -4.439 31.742 0.50 19.80 72 ASP A N 1
ATOM 814 C CA A ASP A 1 91 ? 15.521 -4.291 32.207 0.50 20.54 72 ASP A CA 1
ATOM 815 C CA B ASP A 1 91 ? 13.534 -4.012 33.119 0.50 19.89 72 ASP A CA 1
ATOM 816 C C A ASP A 1 91 ? 16.217 -2.920 32.230 0.50 23.59 72 ASP A C 1
ATOM 817 C C B ASP A 1 91 ? 14.363 -2.710 33.166 0.50 22.98 72 ASP A C 1
ATOM 818 O O A ASP A 1 91 ? 16.530 -2.410 33.308 0.50 24.39 72 ASP A O 1
ATOM 819 O O B ASP A 1 91 ? 14.547 -2.139 34.242 0.50 23.48 72 ASP A O 1
ATOM 828 N N A ARG A 1 92 ? 16.453 -2.342 31.034 0.50 18.29 73 ARG A N 1
ATOM 829 N N B ARG A 1 92 ? 14.862 -2.268 31.990 0.50 18.20 73 ARG A N 1
ATOM 830 C CA A ARG A 1 92 ? 17.073 -1.038 30.791 0.50 17.84 73 ARG A CA 1
ATOM 831 C CA B ARG A 1 92 ? 15.650 -1.057 31.736 0.50 18.16 73 ARG A CA 1
ATOM 832 C C A ARG A 1 92 ? 18.479 -0.996 31.381 0.50 21.92 73 ARG A C 1
ATOM 833 C C B ARG A 1 92 ? 16.980 -1.058 32.514 0.50 22.67 73 ARG A C 1
ATOM 834 O O A ARG A 1 92 ? 18.838 -0.054 32.086 0.50 21.53 73 ARG A O 1
ATOM 835 O O B ARG A 1 92 ? 17.319 -0.084 33.190 0.50 22.88 73 ARG A O 1
ATOM 850 N N A THR A 1 93 ? 19.274 -2.030 31.080 0.50 18.72 74 THR A N 1
ATOM 851 N N B THR A 1 93 ? 17.748 -2.156 32.383 0.50 19.67 74 THR A N 1
ATOM 852 C CA A THR A 1 93 ? 20.661 -2.109 31.519 0.50 19.45 74 THR A CA 1
ATOM 853 C CA B THR A 1 93 ? 19.056 -2.291 33.036 0.50 20.30 74 THR A CA 1
ATOM 854 C C A THR A 1 93 ? 21.556 -2.257 30.303 0.50 24.26 74 THR A C 1
ATOM 855 C C B THR A 1 93 ? 20.172 -2.534 32.007 0.50 23.82 74 THR A C 1
ATOM 856 O O A THR A 1 93 ? 22.688 -1.808 30.358 0.50 25.01 74 THR A O 1
ATOM 857 O O B THR A 1 93 ? 21.348 -2.377 32.338 0.50 24.25 74 THR A O 1
ATOM 864 N N A LYS A 1 94 ? 21.043 -2.849 29.199 0.50 20.94 75 LYS A N 1
ATOM 865 N N B LYS A 1 94 ? 19.804 -2.918 30.769 0.50 19.49 75 LYS A N 1
ATOM 866 C CA A LYS A 1 94 ? 21.811 -3.134 27.986 0.50 20.82 75 LYS A CA 1
ATOM 867 C CA B LYS A 1 94 ? 20.770 -3.266 29.727 0.50 19.79 75 LYS A CA 1
ATOM 868 C C A LYS A 1 94 ? 21.395 -2.337 26.747 0.50 23.53 75 LYS A C 1
ATOM 869 C C B LYS A 1 94 ? 20.430 -2.646 28.363 0.50 20.56 75 LYS A C 1
ATOM 870 O O A LYS A 1 94 ? 20.215 -2.056 26.537 0.50 21.31 75 LYS A O 1
ATOM 871 O O B LYS A 1 94 ? 19.258 -2.452 28.036 0.50 19.03 75 LYS A O 1
ATOM 882 N N A VAL A 1 95 ? 22.392 -2.038 25.895 0.50 20.88 76 VAL A N 1
ATOM 883 N N B VAL A 1 95 ? 21.480 -2.355 27.564 0.50 16.77 76 VAL A N 1
ATOM 884 C CA A VAL A 1 95 ? 22.216 -1.400 24.592 0.50 20.27 76 VAL A CA 1
ATOM 885 C CA B VAL A 1 95 ? 21.342 -1.930 26.170 0.50 15.39 76 VAL A CA 1
ATOM 886 C C A VAL A 1 95 ? 22.300 -2.545 23.579 0.50 24.32 76 VAL A C 1
ATOM 887 C C B VAL A 1 95 ? 21.428 -3.221 25.346 0.50 19.39 76 VAL A C 1
ATOM 888 O O A VAL A 1 95 ? 23.370 -3.134 23.425 0.50 24.47 76 VAL A O 1
ATOM 889 O O B VAL A 1 95 ? 22.449 -3.920 25.425 0.50 19.20 76 VAL A O 1
ATOM 896 N N A ILE A 1 96 ? 21.169 -2.913 22.955 0.50 21.17 77 ILE A N 1
ATOM 897 N N B ILE A 1 96 ? 20.365 -3.560 24.593 0.50 16.49 77 ILE A N 1
ATOM 898 C CA A ILE A 1 96 ? 21.116 -4.049 22.027 0.50 22.07 77 ILE A CA 1
ATOM 899 C CA B ILE A 1 96 ? 20.352 -4.786 23.792 0.50 17.27 77 ILE A CA 1
ATOM 900 C C A ILE A 1 96 ? 21.809 -3.695 20.692 0.50 28.66 77 ILE A C 1
ATOM 901 C C B ILE A 1 96 ? 21.186 -4.580 22.518 0.50 23.36 77 ILE A C 1
ATOM 902 O O A ILE A 1 96 ? 22.859 -4.270 20.407 0.50 29.76 77 ILE A O 1
ATOM 903 O O B ILE A 1 96 ? 22.162 -5.295 22.341 0.50 22.86 77 ILE A O 1
ATOM 912 N N A LEU A 1 97 ? 21.223 -2.789 19.877 0.50 26.52 78 LEU A N 1
ATOM 913 N N B LEU A 1 97 ? 20.802 -3.635 21.631 0.50 21.94 78 LEU A N 1
ATOM 914 C CA A LEU A 1 97 ? 21.806 -2.410 18.585 0.50 27.58 78 LEU A CA 1
ATOM 915 C CA B LEU A 1 97 ? 21.521 -3.431 20.365 0.50 23.20 78 LEU A CA 1
ATOM 916 C C A LEU A 1 97 ? 21.373 -1.017 18.129 0.50 30.42 78 LEU A C 1
ATOM 917 C C B LEU A 1 97 ? 21.358 -2.009 19.830 0.50 27.40 78 LEU A C 1
ATOM 918 O O A LEU A 1 97 ? 20.241 -0.598 18.375 0.50 28.92 78 LEU A O 1
ATOM 919 O O B LEU A 1 97 ? 20.273 -1.438 19.911 0.50 25.63 78 LEU A O 1
ATOM 928 N N A LEU A 1 98 ? 22.289 -0.320 17.440 0.50 27.66 79 LEU A N 1
ATOM 929 N N B LEU A 1 98 ? 22.439 -1.460 19.251 0.50 25.68 79 LEU A N 1
ATOM 930 C CA A LEU A 1 98 ? 22.074 1.010 16.873 0.50 27.35 79 LEU A CA 1
ATOM 931 C CA B LEU A 1 98 ? 22.445 -0.145 18.609 0.50 25.72 79 LEU A CA 1
ATOM 932 C C A LEU A 1 98 ? 22.33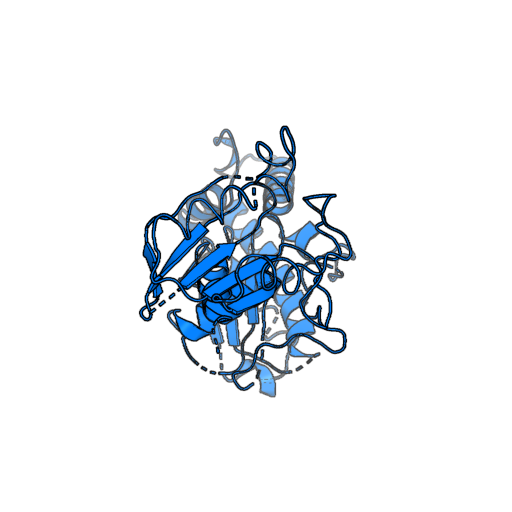4 0.925 15.358 0.50 32.08 79 LEU A C 1
ATOM 933 C C B LEU A 1 98 ? 22.835 -0.344 17.137 0.50 31.88 79 LEU A C 1
ATOM 934 O O A LEU A 1 98 ? 23.452 0.585 14.971 0.50 32.00 79 LEU A O 1
ATOM 935 O O B LEU A 1 98 ? 23.968 -0.753 16.865 0.50 32.21 79 LEU A O 1
ATOM 944 N N A PRO A 1 99 ? 21.323 1.162 14.482 0.50 29.40 80 PRO A N 1
ATOM 945 N N B PRO A 1 99 ? 21.887 -0.148 16.181 0.50 30.07 80 PRO A N 1
ATOM 946 C CA A PRO A 1 99 ? 21.554 1.012 13.029 0.50 30.24 80 PRO A CA 1
ATOM 947 C CA B PRO A 1 99 ? 22.197 -0.418 14.761 0.50 31.03 80 PRO A CA 1
ATOM 948 C C A PRO A 1 99 ? 22.602 1.965 12.432 0.50 35.62 80 PRO A C 1
ATOM 949 C C B PRO A 1 99 ? 23.272 0.477 14.135 0.50 36.51 80 PRO A C 1
ATOM 950 O O A PRO A 1 99 ? 23.133 1.667 11.361 0.50 36.35 80 PRO A O 1
ATOM 951 O O B PRO A 1 99 ? 23.939 0.031 13.200 0.50 37.39 80 PRO A O 1
ATOM 958 N N A ASN A 1 100 ? 22.917 3.080 13.121 0.50 32.19 81 ASN A N 1
ATOM 959 N N B ASN A 1 100 ? 23.438 1.716 14.629 0.50 32.94 81 ASN A N 1
ATOM 960 C CA A ASN A 1 100 ? 23.912 4.057 12.666 0.50 32.98 81 ASN A CA 1
ATOM 961 C CA B ASN A 1 100 ? 24.418 2.660 14.082 0.50 34.00 81 ASN A CA 1
ATOM 962 C C A ASN A 1 100 ? 25.278 3.862 13.357 0.50 37.04 81 ASN A C 1
ATOM 963 C C B ASN A 1 100 ? 25.737 2.695 14.884 0.50 39.59 81 ASN A C 1
ATOM 964 O O A ASN A 1 100 ? 26.275 4.387 12.861 0.50 38.09 81 ASN A O 1
ATOM 965 O O B ASN A 1 100 ? 26.646 3.444 14.519 0.50 40.05 81 ASN A O 1
ATOM 974 N N A ILE A 1 101 ? 25.321 3.129 14.500 0.50 32.36 82 ILE A N 1
ATOM 975 N N B ILE A 1 101 ? 25.857 1.871 15.940 0.50 37.14 82 ILE A N 1
ATOM 976 C CA A ILE A 1 101 ? 26.546 2.844 15.268 0.50 32.78 82 ILE A CA 1
ATOM 977 C CA B ILE A 1 101 ? 27.074 1.789 16.756 0.50 38.58 82 ILE A CA 1
ATOM 978 C C A ILE A 1 101 ? 26.627 1.305 15.498 0.50 37.47 82 ILE A C 1
ATOM 979 C C B ILE A 1 101 ? 27.703 0.396 16.523 0.50 44.79 82 ILE A C 1
ATOM 980 O O A ILE A 1 101 ? 25.944 0.796 16.388 0.50 36.57 82 ILE A O 1
ATOM 981 O O B ILE A 1 101 ? 26.985 -0.600 16.620 0.50 43.23 82 ILE A O 1
ATOM 990 N N A PRO A 1 102 ? 27.455 0.559 14.716 0.50 35.55 83 PRO A N 1
ATOM 991 N N B PRO A 1 102 ? 29.025 0.309 16.188 0.50 44.78 83 PRO A N 1
ATOM 992 C CA A PRO A 1 102 ? 27.490 -0.917 14.851 0.50 35.41 83 PRO A CA 1
ATOM 993 C CA B PRO A 1 102 ? 29.642 -1.006 15.909 0.50 45.86 83 PRO A CA 1
ATOM 994 C C A PRO A 1 102 ? 27.979 -1.491 16.193 0.50 39.03 83 PRO A C 1
ATOM 995 C C B PRO A 1 102 ? 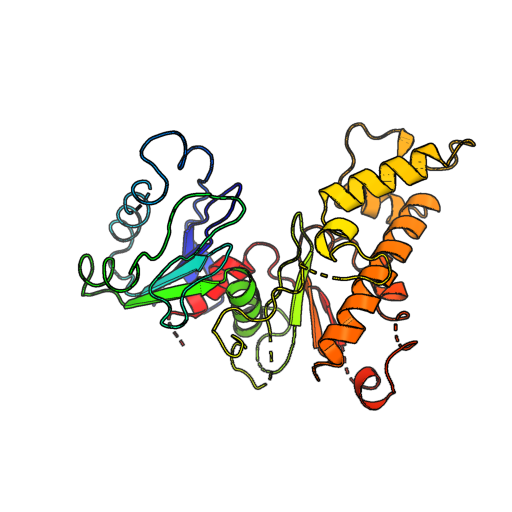29.611 -1.995 17.078 0.50 50.55 83 PRO A C 1
ATOM 996 O O A PRO A 1 102 ? 27.830 -2.696 16.401 0.50 38.04 83 PRO A O 1
ATOM 997 O O B PRO A 1 102 ? 29.688 -3.203 16.841 0.50 51.05 83 PRO A O 1
ATOM 1004 N N A SER A 1 103 ? 28.531 -0.658 17.102 0.50 35.36 84 SER A N 1
ATOM 1005 N N B SER A 1 103 ? 29.502 -1.495 18.323 0.50 46.75 84 SER A N 1
ATOM 1006 C CA A SER A 1 103 ? 29.037 -1.101 18.411 0.50 34.68 84 SER A CA 1
ATOM 1007 C CA B SER A 1 103 ? 29.444 -2.330 19.518 0.50 46.62 84 SER A CA 1
ATOM 1008 C C A SER A 1 103 ? 27.887 -1.227 19.457 0.50 35.40 84 SER A C 1
ATOM 1009 C C B SER A 1 103 ? 28.063 -2.983 19.660 0.50 49.16 84 SER A C 1
ATOM 1010 O O A SER A 1 103 ? 26.714 -1.098 19.091 0.50 34.02 84 SER A O 1
ATOM 1011 O O B SER A 1 103 ? 27.084 -2.318 20.010 0.50 47.37 84 SER A O 1
ATOM 1016 N N A VAL A 1 104 ? 28.246 -1.493 20.749 0.50 30.04 85 VAL A N 1
ATOM 1017 N N B VAL A 1 104 ? 27.997 -4.290 19.366 0.50 46.12 85 VAL A N 1
ATOM 1018 C CA A VAL A 1 104 ? 27.415 -1.678 21.963 0.50 28.30 85 VAL A CA 1
ATOM 1019 C CA B VAL A 1 104 ? 26.778 -5.097 19.457 0.50 44.90 85 VAL A CA 1
ATOM 1020 C C A VAL A 1 104 ? 26.313 -2.759 21.785 0.50 28.69 85 VAL A C 1
ATOM 1021 C C B VAL A 1 104 ? 26.682 -5.659 20.888 0.50 48.13 85 VAL A C 1
ATOM 1022 O O A VAL A 1 104 ? 25.245 -2.491 21.224 0.50 25.93 85 VAL A O 1
ATOM 1023 O O B VAL A 1 104 ? 27.675 -6.176 21.405 0.50 48.75 85 VAL A O 1
ATOM 1030 N N A VAL A 1 105 ? 26.588 -3.982 22.299 0.50 25.35 86 VAL A N 1
ATOM 1031 N N B VAL A 1 105 ? 25.482 -5.539 21.512 0.50 43.13 86 VAL A N 1
ATOM 1032 C CA A VAL A 1 105 ? 25.680 -5.138 22.265 0.50 24.26 86 VAL A CA 1
ATOM 1033 C CA B VAL A 1 105 ? 25.089 -5.985 22.861 0.50 42.41 86 VAL A CA 1
ATOM 1034 C C A VAL A 1 105 ? 25.652 -5.791 23.671 0.50 26.00 86 VAL A C 1
ATOM 1035 C C B VAL A 1 105 ? 26.144 -5.530 23.922 0.50 46.26 86 VAL A C 1
ATOM 1036 O O A VAL A 1 105 ? 26.714 -6.086 24.223 0.50 26.16 86 VAL A O 1
ATOM 1037 O O B VAL A 1 105 ? 26.861 -6.337 24.521 0.50 46.63 86 VAL A O 1
ATOM 1044 N N A ASN A 1 106 ? 24.439 -5.998 24.242 0.50 21.69 87 ASN A N 1
ATOM 1045 N N B ASN A 1 106 ? 26.216 -4.200 24.135 0.50 42.21 87 ASN A N 1
ATOM 1046 C CA A ASN A 1 106 ? 24.181 -6.639 25.551 0.50 21.78 87 ASN A CA 1
ATOM 1047 C CA B ASN A 1 106 ? 27.148 -3.610 25.096 0.50 42.74 87 ASN A CA 1
ATOM 1048 C C A ASN A 1 106 ? 25.1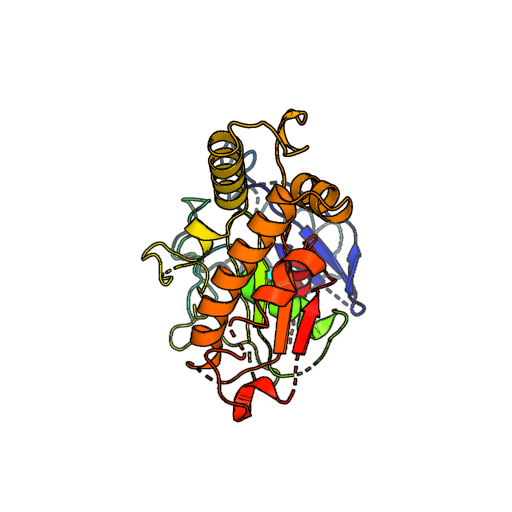43 -6.111 26.650 0.50 25.06 87 ASN A C 1
ATOM 1049 C C B ASN A 1 106 ? 26.620 -3.816 26.521 0.50 46.68 87 ASN A C 1
ATOM 1050 O O A ASN A 1 106 ? 25.839 -6.888 27.312 0.50 25.56 87 ASN A O 1
ATOM 1051 O O B ASN A 1 106 ? 25.606 -3.228 26.904 0.50 45.06 87 ASN A O 1
ATOM 1060 N N A VAL A 1 107 ? 25.173 -4.775 26.827 0.50 20.40 88 VAL A N 1
ATOM 1061 N N B VAL A 1 107 ? 27.312 -4.718 27.263 0.50 45.06 88 VAL A N 1
ATOM 1062 C CA A VAL A 1 107 ? 26.065 -4.075 27.770 0.50 21.12 88 VAL A CA 1
ATOM 1063 C CA B VAL A 1 107 ? 27.123 -5.223 28.640 0.50 45.37 88 VAL A CA 1
ATOM 1064 C C A VAL A 1 107 ? 25.287 -3.730 29.047 0.50 25.63 88 VAL A C 1
ATOM 1065 C C B VAL A 1 107 ? 26.340 -4.219 29.555 0.50 48.43 88 VAL A C 1
ATOM 1066 O O A VAL A 1 107 ? 24.341 -2.967 28.938 0.50 23.28 88 VAL A O 1
ATOM 1067 O O B VAL A 1 107 ? 26.654 -3.027 29.535 0.50 48.45 88 VAL A O 1
ATOM 1074 N N A PRO A 1 108 ? 25.640 -4.237 30.256 0.50 25.45 89 PRO A N 1
ATOM 1075 N N B PRO A 1 108 ? 25.300 -4.705 30.315 0.50 43.81 89 PRO A N 1
ATOM 1076 C CA A PRO A 1 108 ? 24.866 -3.865 31.460 0.50 25.46 89 PRO A CA 1
ATOM 1077 C CA B PRO A 1 108 ? 24.467 -3.812 31.160 0.50 42.47 89 PRO A CA 1
ATOM 1078 C C A PRO A 1 108 ? 25.339 -2.504 31.988 0.50 32.06 89 PRO A C 1
ATOM 1079 C C B PRO A 1 108 ? 25.217 -2.625 31.765 0.50 44.83 89 PRO A C 1
ATOM 1080 O O A PRO A 1 108 ? 25.930 -2.402 33.070 0.50 33.27 89 PRO A O 1
ATOM 1081 O O B PRO A 1 108 ? 25.995 -2.789 32.709 0.50 46.18 89 PRO A O 1
ATOM 1088 N N A ILE A 1 109 ? 25.087 -1.447 31.185 0.50 29.12 90 ILE A N 1
ATOM 1089 N N B ILE A 1 109 ? 25.006 -1.429 31.183 0.50 38.67 90 ILE A N 1
ATOM 1090 C CA A ILE A 1 109 ? 25.538 -0.069 31.409 0.50 29.35 90 ILE A CA 1
ATOM 1091 C CA B ILE A 1 109 ? 25.735 -0.225 31.590 0.50 37.89 90 ILE A CA 1
ATOM 1092 C C A ILE A 1 109 ? 25.068 0.523 32.760 0.50 34.87 90 ILE A C 1
ATOM 1093 C C B ILE A 1 109 ? 25.173 0.382 32.897 0.50 38.82 90 ILE A C 1
ATOM 1094 O O A ILE A 1 109 ? 25.833 1.267 33.369 0.50 35.55 90 ILE A O 1
ATOM 1095 O O B ILE A 1 109 ? 25.956 1.006 33.618 0.50 39.42 90 ILE A O 1
ATOM 1104 N N . VAL A 1 110 ? 23.874 0.155 33.250 1.00 32.44 91 VAL A N 1
ATOM 1105 C CA . VAL A 1 110 ? 23.338 0.657 34.536 1.00 32.44 91 VAL A CA 1
ATOM 1106 C C . VAL A 1 110 ? 24.181 0.057 35.694 1.00 39.27 91 VAL A C 1
ATOM 1107 O O . VAL A 1 110 ? 24.632 0.807 36.565 1.00 40.32 91 VAL A O 1
ATOM 1111 N N . GLU A 1 111 ? 24.496 -1.255 35.615 1.00 36.17 92 GLU A N 1
ATOM 1112 C CA . GLU A 1 111 ? 25.321 -1.957 36.601 1.00 37.56 92 GLU A CA 1
ATOM 1113 C C . GLU A 1 111 ? 26.804 -1.499 36.576 1.00 42.00 92 GLU A C 1
ATOM 1114 O O . GLU A 1 111 ? 27.402 -1.373 37.656 1.00 43.64 92 GLU A O 1
ATOM 1117 N N A ILE A 1 112 ? 27.396 -1.257 35.378 0.50 37.74 93 ILE A N 1
ATOM 1118 N N B ILE A 1 112 ? 27.369 -1.261 35.368 0.50 36.74 93 ILE A N 1
ATOM 1119 C CA A ILE A 1 112 ? 28.815 -0.870 35.286 0.50 38.67 93 ILE A CA 1
ATOM 1120 C CA B ILE A 1 112 ? 28.756 -0.815 35.148 0.50 37.08 93 ILE A CA 1
ATOM 1121 C C A ILE A 1 112 ? 29.033 0.605 35.735 0.50 42.99 93 ILE A C 1
ATOM 1122 C C B ILE A 1 112 ? 28.974 0.574 35.767 0.50 42.42 93 ILE A C 1
ATOM 1123 O O A ILE A 1 112 ? 30.054 0.888 36.373 0.50 43.56 93 ILE A O 1
ATOM 1124 O O B ILE A 1 112 ? 29.936 0.778 36.519 0.50 43.21 93 ILE A O 1
ATOM 1133 N N . LEU A 1 113 ? 28.080 1.521 35.432 1.00 38.67 94 LEU A N 1
ATOM 1134 C CA . LEU A 1 113 ? 28.159 2.915 35.870 1.00 39.28 94 LEU A CA 1
ATOM 1135 C C . LEU A 1 113 ? 27.831 3.022 37.367 1.00 46.40 94 LEU A C 1
ATOM 1136 O O . LEU A 1 113 ? 28.423 3.862 38.048 1.00 46.77 94 LEU A O 1
ATOM 1141 N N . ARG A 1 114 ? 26.929 2.145 37.886 1.00 44.73 95 ARG A N 1
ATOM 1142 C CA . ARG A 1 114 ? 26.559 2.121 39.309 1.00 46.28 95 ARG A CA 1
ATOM 1143 C C . ARG A 1 114 ? 27.735 1.626 40.158 1.00 52.41 95 ARG A C 1
ATOM 1144 O O . ARG A 1 114 ? 27.916 2.107 41.273 1.00 53.01 95 ARG A O 1
ATOM 1147 N N . SER A 1 115 ? 28.533 0.678 39.627 1.00 49.68 96 SER A N 1
ATOM 1148 C CA . SER A 1 115 ? 29.717 0.140 40.308 1.00 51.24 96 SER A CA 1
ATOM 1149 C C . SER A 1 115 ? 30.842 1.179 40.328 1.00 56.07 96 SER A C 1
ATOM 1150 O O . SER A 1 115 ? 31.565 1.280 41.322 1.00 57.59 96 SER A O 1
ATOM 1153 N N . GLU A 1 116 ? 30.976 1.958 39.232 1.00 51.26 97 GLU A N 1
ATOM 1154 C CA . GLU A 1 116 ? 31.994 3.002 39.073 1.00 51.67 97 GLU A CA 1
ATOM 1155 C C . GLU A 1 116 ? 31.637 4.236 39.930 1.00 53.67 97 GLU A C 1
ATOM 1156 O O . GLU A 1 116 ? 32.496 4.750 40.652 1.00 54.16 97 GLU A O 1
ATOM 1162 N N . PHE A 1 117 ? 30.370 4.681 39.858 1.00 47.59 98 PHE A N 1
ATOM 1163 C CA . PHE A 1 117 ? 29.836 5.824 40.594 1.00 47.08 98 PHE A CA 1
ATOM 1164 C C . PHE A 1 117 ? 28.656 5.357 41.490 1.00 51.34 98 PHE A C 1
ATOM 1165 O O . PHE A 1 117 ? 27.496 5.555 41.109 1.00 49.72 98 PHE A O 1
ATOM 1173 N N . PRO A 1 118 ? 28.919 4.728 42.672 1.00 49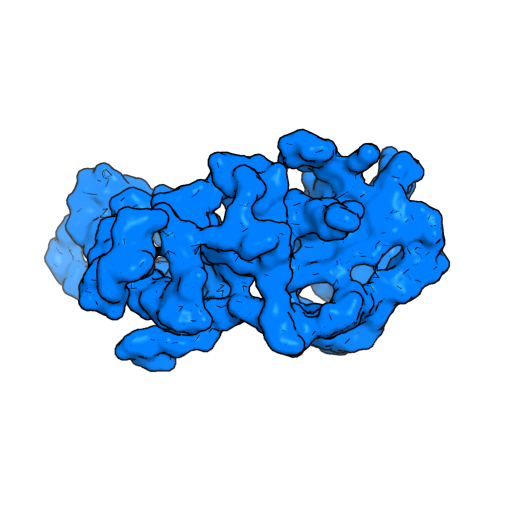.35 99 PRO A N 1
ATOM 1174 C CA . PRO A 1 118 ? 27.805 4.223 43.508 1.00 49.11 99 PRO A CA 1
ATOM 1175 C C . PRO A 1 118 ? 26.944 5.306 44.159 1.00 53.43 99 PRO A C 1
ATOM 1176 O O . PRO A 1 118 ? 25.820 5.017 44.581 1.00 52.91 99 PRO A O 1
ATOM 1180 N N . HIS A 1 119 ? 27.457 6.544 44.220 1.00 50.01 100 HIS A N 1
ATOM 1181 C CA . HIS A 1 119 ? 26.766 7.699 44.787 1.00 49.71 100 HIS A CA 1
ATOM 1182 C C . HIS A 1 119 ? 25.800 8.344 43.768 1.00 51.90 100 HIS A C 1
ATOM 1183 O O . HIS A 1 119 ? 24.995 9.194 44.158 1.00 51.61 100 HIS A O 1
ATOM 1190 N N . ILE A 1 120 ? 25.862 7.926 42.483 1.00 47.12 101 ILE A N 1
ATOM 1191 C CA . ILE A 1 120 ? 25.020 8.484 41.415 1.00 45.14 101 ILE A CA 1
ATOM 1192 C C . ILE A 1 120 ? 24.045 7.436 40.841 1.00 47.66 101 ILE A C 1
ATOM 1193 O O . ILE A 1 120 ? 24.454 6.326 40.496 1.00 47.45 101 ILE A O 1
ATOM 1198 N N . HIS A 1 121 ? 22.759 7.825 40.720 1.00 42.90 102 HIS A N 1
ATOM 1199 C CA . HIS A 1 121 ? 21.692 7.002 40.149 1.00 41.20 102 HIS A CA 1
ATOM 1200 C C . HIS A 1 121 ? 21.714 7.132 38.622 1.00 42.90 102 HIS A C 1
ATOM 1201 O O . HIS A 1 121 ? 21.745 8.251 38.107 1.00 42.08 102 HIS A O 1
ATOM 1203 N N . PHE A 1 122 ? 21.720 5.996 37.901 1.00 38.17 103 PHE A N 1
ATOM 1204 C CA . PHE A 1 122 ? 21.762 5.975 36.435 1.00 36.14 103 PHE A CA 1
ATOM 1205 C C . PHE A 1 122 ? 20.513 5.338 35.845 1.00 37.14 103 PHE A C 1
ATOM 1206 O O . PHE A 1 122 ? 20.009 4.354 36.392 1.00 36.16 103 PHE A O 1
ATOM 1214 N N . LYS A 1 123 ? 20.030 5.892 34.711 1.00 30.91 104 LYS A N 1
ATOM 1215 C CA . LYS A 1 123 ? 18.850 5.404 33.992 1.00 28.02 104 LYS A CA 1
ATOM 1216 C C . LYS A 1 123 ? 19.043 5.527 32.477 1.00 28.81 104 LYS A C 1
ATOM 1217 O O . LYS A 1 123 ? 19.682 6.469 32.008 1.00 27.74 104 LYS A O 1
ATOM 1223 N N . ILE A 1 124 ? 18.537 4.533 31.713 1.00 23.43 105 ILE A N 1
ATOM 1224 C CA . ILE A 1 124 ? 18.651 4.504 30.251 1.00 21.73 105 ILE A CA 1
ATOM 1225 C C . ILE A 1 124 ? 17.270 4.261 29.617 1.00 22.78 105 ILE A C 1
ATOM 1226 O O . ILE A 1 124 ? 16.382 3.686 30.246 1.00 21.41 105 ILE A O 1
ATOM 1231 N N . GLU A 1 125 ? 17.110 4.717 28.371 1.00 18.98 106 GLU A N 1
ATOM 1232 C CA . GLU A 1 125 ? 15.872 4.616 27.600 1.00 17.26 106 GLU A CA 1
ATOM 1233 C C . GLU A 1 125 ? 16.169 4.841 26.121 1.00 20.42 106 GLU A C 1
ATOM 1234 O O . GLU A 1 125 ? 17.240 5.336 25.772 1.00 19.47 106 GLU A O 1
ATOM 1240 N N . ASN A 1 126 ? 15.227 4.451 25.241 1.00 16.70 107 ASN A N 1
ATOM 1241 C CA . ASN A 1 126 ? 15.334 4.727 23.814 1.00 16.94 107 ASN A CA 1
ATOM 1242 C C . ASN A 1 126 ? 15.210 6.252 23.615 1.00 19.28 107 ASN A C 1
ATOM 1243 O O . ASN A 1 126 ? 14.393 6.897 24.284 1.00 16.64 107 ASN A O 1
ATOM 1248 N N . ASP A 1 127 ? 16.029 6.826 22.716 1.00 17.73 108 ASP A N 1
ATOM 1249 C CA . ASP A 1 127 ? 16.071 8.277 22.495 1.00 17.40 108 ASP A CA 1
ATOM 1250 C C . ASP A 1 127 ? 14.756 8.883 21.970 1.00 20.21 108 ASP A C 1
ATOM 1251 O O . ASP A 1 127 ? 14.418 9.992 22.381 1.00 19.42 108 ASP A O 1
ATOM 1256 N N . ALA A 1 128 ? 14.021 8.179 21.083 1.00 17.21 109 ALA A N 1
ATOM 1257 C CA . ALA A 1 128 ? 12.747 8.693 20.559 1.00 17.55 109 ALA A CA 1
ATOM 1258 C C . ALA A 1 128 ? 11.682 8.725 21.661 1.00 19.88 109 ALA A C 1
ATOM 1259 O O . ALA A 1 128 ? 10.833 9.621 21.673 1.00 19.51 109 ALA A O 1
ATOM 1261 N N . LYS A 1 129 ? 11.744 7.750 22.604 1.00 14.90 110 LYS A N 1
ATOM 1262 C CA . LYS A 1 129 ? 10.860 7.709 23.762 1.00 13.96 110 LYS A CA 1
ATOM 1263 C C . LYS A 1 129 ? 11.242 8.846 24.718 1.00 17.75 110 LYS A C 1
ATOM 1264 O O . LYS A 1 129 ? 10.363 9.497 25.278 1.00 16.35 110 LYS A O 1
ATOM 1270 N N . CYS A 1 130 ? 12.562 9.093 24.884 1.00 15.26 111 CYS A N 1
ATOM 1271 C CA . CYS A 1 130 ? 13.061 10.209 25.701 1.00 15.10 111 CYS A CA 1
ATOM 1272 C C . CYS A 1 130 ? 12.485 11.515 25.199 1.00 16.52 111 CYS A C 1
ATOM 1273 O O . CYS A 1 130 ? 12.034 12.317 26.003 1.00 15.11 111 CYS A O 1
ATOM 1276 N N . ALA A 1 131 ? 12.491 11.729 23.872 1.00 14.32 112 ALA A N 1
ATOM 1277 C CA . ALA A 1 131 ? 11.972 12.968 23.271 1.00 14.88 112 ALA A CA 1
ATOM 1278 C C . ALA A 1 131 ? 10.498 13.192 23.653 1.00 18.00 112 ALA A C 1
ATOM 1279 O O . ALA A 1 131 ? 10.142 14.313 24.002 1.00 17.70 112 ALA A O 1
ATOM 1281 N N . ALA A 1 132 ? 9.666 12.123 23.657 1.00 14.54 113 ALA A N 1
ATOM 1282 C CA . ALA A 1 132 ? 8.263 12.240 24.090 1.00 13.77 113 ALA A CA 1
ATOM 1283 C C . ALA A 1 132 ? 8.203 12.639 25.564 1.00 17.67 113 ALA A C 1
ATOM 1284 O O . ALA A 1 132 ? 7.437 13.530 25.925 1.00 15.89 113 ALA A O 1
ATOM 1286 N N . LEU A 1 133 ? 9.054 12.008 26.413 1.00 15.69 114 LEU A N 1
ATOM 1287 C CA . LEU A 1 133 ? 9.110 12.327 27.842 1.00 16.49 114 LEU A CA 1
ATOM 1288 C C . LEU A 1 133 ? 9.572 13.786 28.060 1.00 19.27 114 LEU A C 1
ATOM 1289 O O . LEU A 1 133 ? 9.071 14.456 28.966 1.00 18.77 114 LEU A O 1
ATOM 1294 N N . GLY A 1 134 ? 10.468 14.274 27.195 1.00 16.60 115 GLY A N 1
ATOM 1295 C CA . GLY A 1 134 ? 10.950 15.655 27.232 1.00 16.84 115 GLY A CA 1
ATOM 1296 C C . GLY A 1 134 ? 9.820 16.637 26.983 1.00 20.32 115 GLY A C 1
ATOM 1297 O O . GLY A 1 134 ? 9.666 17.621 27.715 1.00 20.44 115 GLY A O 1
ATOM 1298 N N . GLU A 1 135 ? 8.997 16.344 25.961 1.00 16.82 116 GLU A N 1
ATOM 1299 C CA . GLU A 1 135 ? 7.829 17.151 25.602 1.00 15.71 116 GLU A CA 1
ATOM 1300 C C . GLU A 1 135 ? 6.804 17.111 26.725 1.00 19.25 116 GLU A C 1
ATOM 1301 O O . GLU A 1 135 ? 6.223 18.139 27.051 1.00 19.54 116 GLU A O 1
ATOM 1307 N N . TYR A 1 136 ? 6.631 15.936 27.356 1.00 15.30 117 TYR A N 1
ATOM 1308 C CA . TYR A 1 136 ? 5.695 15.737 28.458 1.00 15.30 117 TYR A CA 1
ATOM 1309 C C . TYR A 1 136 ? 6.069 16.588 29.681 1.00 19.37 117 TYR A C 1
ATOM 1310 O O . TYR A 1 136 ? 5.180 17.133 30.330 1.00 20.09 117 TYR A O 1
ATOM 1319 N N . TYR A 1 137 ? 7.365 16.712 29.997 1.00 16.10 118 TYR A N 1
ATOM 1320 C CA . TYR A 1 137 ? 7.745 17.486 31.181 1.00 18.20 118 TYR A CA 1
ATOM 1321 C C . TYR A 1 137 ? 8.003 18.957 30.913 1.00 22.40 118 TYR A C 1
ATOM 1322 O O . TYR A 1 137 ? 7.809 19.768 31.826 1.00 22.60 118 TYR A O 1
ATOM 1331 N N . PHE A 1 138 ? 8.495 19.315 29.708 1.00 19.20 119 PHE A N 1
ATOM 1332 C CA . PHE A 1 138 ? 8.945 20.691 29.487 1.00 19.74 119 PHE A CA 1
ATOM 1333 C C . PHE A 1 138 ? 8.379 21.422 28.262 1.00 23.62 119 PHE A C 1
ATOM 1334 O O . PHE A 1 138 ? 8.615 22.628 28.135 1.00 23.32 119 PHE A O 1
ATOM 1342 N N . GLY A 1 139 ? 7.655 20.722 27.394 1.00 20.14 120 GLY A N 1
ATOM 1343 C CA . GLY A 1 139 ? 7.111 21.316 26.176 1.00 19.69 120 GLY A CA 1
ATOM 1344 C C . GLY A 1 139 ? 5.921 22.241 26.357 1.00 22.97 120 GLY A C 1
ATOM 1345 O O . GLY A 1 139 ? 5.444 22.452 27.478 1.00 20.72 120 GLY A O 1
ATOM 1346 N N . GLU A 1 140 ? 5.422 22.788 25.228 1.00 21.24 121 GLU A N 1
ATOM 1347 C CA . GLU A 1 140 ? 4.263 23.687 25.200 1.00 22.13 121 GLU A CA 1
ATOM 1348 C C . GLU A 1 140 ? 2.944 22.939 25.467 1.00 24.87 121 GLU A C 1
ATOM 1349 O O . GLU A 1 140 ? 1.908 23.578 25.640 1.00 25.34 121 GLU A O 1
ATOM 1355 N N . ASN A 1 141 ? 2.979 21.599 25.501 1.00 20.03 122 ASN A N 1
ATOM 1356 C CA . ASN A 1 141 ? 1.823 20.776 25.839 1.00 19.08 122 ASN A CA 1
ATOM 1357 C C . ASN A 1 141 ? 2.212 19.871 26.994 1.00 21.96 122 ASN A C 1
ATOM 1358 O O . ASN A 1 141 ? 1.775 18.725 27.057 1.00 20.02 122 ASN A O 1
ATOM 1363 N N . LYS A 1 142 ? 3.039 20.399 27.922 1.00 19.37 123 LYS A N 1
ATOM 1364 C CA . LYS A 1 142 ? 3.511 19.640 29.073 1.00 19.69 123 LYS A CA 1
ATOM 1365 C C . LYS A 1 142 ? 2.341 19.082 29.891 1.00 22.74 123 LYS A C 1
ATOM 1366 O O . LYS A 1 142 ? 1.291 19.729 30.030 1.00 22.17 123 LYS A O 1
ATOM 1372 N N . ARG A 1 143 ? 2.522 17.835 30.359 1.00 19.27 124 ARG A N 1
ATOM 1373 C CA . ARG A 1 143 ? 1.592 17.054 31.180 1.00 19.60 124 ARG A CA 1
ATOM 1374 C C . ARG A 1 143 ? 0.367 16.542 30.385 1.00 21.51 124 ARG A C 1
ATOM 1375 O O . ARG A 1 143 ? -0.503 15.893 30.974 1.00 21.05 124 ARG A O 1
ATOM 1391 N N . GLN A 1 145 ? -1.566 13.961 28.855 1.00 16.46 126 GLN A N 1
ATOM 1392 C CA . GLN A 1 145 ? -1.464 12.577 29.309 1.00 15.21 126 GLN A CA 1
ATOM 1393 C C . GLN A 1 145 ? -1.260 11.530 28.218 1.00 16.81 126 GLN A C 1
ATOM 1394 O O . GLN A 1 145 ? -0.532 10.561 28.450 1.00 16.58 126 GLN A O 1
ATOM 1400 N N . THR A 1 146 ? -1.945 11.670 27.078 1.00 13.34 127 THR A N 1
ATOM 1401 C CA . THR A 1 146 ? -1.896 10.651 26.031 1.00 13.00 127 THR A CA 1
ATOM 1402 C C . THR A 1 146 ? -1.620 11.297 24.682 1.00 16.30 127 THR A C 1
ATOM 1403 O O . THR A 1 146 ? -2.467 12.024 24.162 1.00 16.20 127 THR A O 1
ATOM 1407 N N . PHE A 1 147 ? -0.430 11.033 24.118 1.00 12.80 128 PHE A N 1
ATOM 1408 C CA . PHE A 1 147 ? -0.053 11.595 22.821 1.00 11.34 128 PHE A CA 1
ATOM 1409 C C . PHE A 1 147 ? 1.089 10.841 22.187 1.00 13.93 128 PHE A C 1
ATOM 1410 O O . PHE A 1 147 ? 1.819 10.119 22.864 1.00 13.70 128 PHE A O 1
ATOM 1418 N N . ILE A 1 148 ? 1.285 11.078 20.889 1.00 12.33 129 ILE A N 1
ATOM 1419 C CA . ILE A 1 148 ? 2.429 10.576 20.139 1.00 11.84 129 ILE A CA 1
ATOM 1420 C C . ILE A 1 148 ? 3.251 11.773 19.678 1.00 16.85 129 ILE A C 1
ATOM 1421 O O . ILE A 1 148 ? 2.688 12.769 19.210 1.00 16.89 129 ILE A O 1
ATOM 1426 N N . LEU A 1 149 ? 4.575 11.669 19.825 1.00 14.02 130 LEU A N 1
ATOM 1427 C CA . LEU A 1 149 ? 5.513 12.628 19.280 1.00 14.79 130 LEU A CA 1
ATOM 1428 C C . LEU A 1 149 ? 6.154 11.968 18.079 1.00 19.43 130 LEU A C 1
ATOM 1429 O O . LEU A 1 149 ? 6.792 10.931 18.237 1.00 18.17 130 LEU A O 1
ATOM 1434 N N . LEU A 1 150 ? 5.940 12.521 16.884 1.00 17.23 131 LEU A N 1
ATOM 1435 C CA . LEU A 1 150 ? 6.589 12.047 15.667 1.00 18.99 131 LEU A CA 1
ATOM 1436 C C . LEU A 1 150 ? 7.729 12.984 15.340 1.00 22.08 131 LEU A C 1
ATOM 1437 O O . LEU A 1 150 ? 7.484 14.159 15.046 1.00 20.68 131 LEU A O 1
ATOM 1442 N N . ALA A 1 151 ? 8.970 12.489 15.420 1.00 19.29 132 ALA A N 1
ATOM 1443 C CA . ALA A 1 151 ? 10.154 13.273 15.083 1.00 20.27 132 ALA A CA 1
ATOM 1444 C C . ALA A 1 151 ? 10.533 12.949 13.641 1.00 23.64 132 ALA A C 1
ATOM 1445 O O . ALA A 1 151 ? 11.043 11.864 13.354 1.00 23.56 132 ALA A O 1
ATOM 1447 N N . LEU A 1 152 ? 10.188 13.866 12.725 1.00 20.83 133 LEU A N 1
ATOM 1448 C CA . LEU A 1 152 ? 10.370 13.694 11.289 1.00 21.28 133 LEU A CA 1
ATOM 1449 C C . LEU A 1 152 ? 11.698 14.301 10.822 1.00 24.77 133 LEU A C 1
ATOM 1450 O O . LEU A 1 152 ? 11.770 15.481 10.471 1.00 25.19 133 LEU A O 1
ATOM 1455 N N . GLY A 1 153 ? 12.731 13.465 10.827 1.00 21.65 134 GLY A N 1
ATOM 1456 C CA . GLY A 1 153 ? 14.079 13.834 10.408 1.00 22.46 134 GLY A CA 1
ATOM 1457 C C . GLY A 1 153 ? 14.592 12.904 9.335 1.00 26.79 134 GLY A C 1
ATOM 1458 O O . GLY A 1 153 ? 13.818 12.465 8.478 1.00 25.17 134 GLY A O 1
ATOM 1459 N N . THR A 1 154 ? 15.914 12.606 9.361 1.00 25.20 135 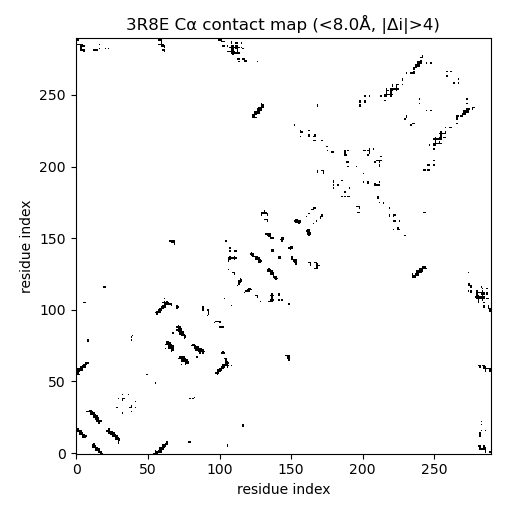THR A N 1
ATOM 1460 C CA . THR A 1 154 ? 16.545 11.674 8.415 1.00 25.92 135 THR A CA 1
ATOM 1461 C C . THR A 1 154 ? 15.858 10.311 8.593 1.00 28.40 135 THR A C 1
ATOM 1462 O O . THR A 1 154 ? 15.524 9.641 7.615 1.00 28.97 135 THR A O 1
ATOM 1466 N N . GLY A 1 155 ? 15.584 9.978 9.851 1.00 23.32 136 GLY A N 1
ATOM 1467 C CA . GLY A 1 155 ? 14.806 8.819 10.259 1.00 22.69 136 GLY A CA 1
ATOM 1468 C C . GLY A 1 155 ? 13.533 9.310 10.927 1.00 25.23 136 GLY A C 1
ATOM 1469 O O . GLY A 1 155 ? 13.452 10.479 11.324 1.00 25.04 136 GLY A O 1
ATOM 1470 N N . VAL A 1 156 ? 12.517 8.449 11.017 1.00 21.23 137 VAL A N 1
ATOM 1471 C CA . VAL A 1 156 ? 11.264 8.801 11.678 1.00 20.19 137 VAL A CA 1
ATOM 1472 C C . VAL A 1 156 ? 11.278 8.133 13.043 1.00 25.31 137 VAL A C 1
ATOM 1473 O O . VAL A 1 156 ? 11.298 6.905 13.138 1.00 26.08 137 VAL A O 1
ATOM 1477 N N . GLY A 1 157 ? 11.335 8.958 14.076 1.00 21.31 138 GLY A N 1
ATOM 1478 C CA . GLY A 1 157 ? 11.333 8.497 15.454 1.00 20.80 138 GLY A CA 1
ATOM 1479 C C . GLY A 1 157 ? 9.998 8.807 16.092 1.00 22.28 138 GLY A C 1
ATOM 1480 O O . GLY A 1 157 ? 9.314 9.751 15.675 1.00 22.69 138 GLY A O 1
ATOM 1481 N N . SER A 1 158 ? 9.604 8.008 17.092 1.00 16.25 139 SER A N 1
ATOM 1482 C CA A SER A 1 158 ? 8.347 8.241 17.792 0.50 15.27 139 SER A CA 1
ATOM 1483 C CA B SER A 1 158 ? 8.343 8.240 17.788 0.50 14.83 139 SER A CA 1
ATOM 1484 C C . SER A 1 158 ? 8.426 7.802 19.234 1.00 18.52 139 SER A C 1
ATOM 1485 O O . SER A 1 158 ? 9.135 6.854 19.561 1.00 17.76 139 SER A O 1
ATOM 1490 N N . GLY A 1 159 ? 7.684 8.502 20.069 1.00 14.07 140 GLY A N 1
ATOM 1491 C CA . GLY A 1 159 ? 7.568 8.225 21.486 1.00 13.28 140 GLY A CA 1
ATOM 1492 C C . GLY A 1 159 ? 6.125 8.463 21.849 1.00 15.72 140 GLY A C 1
ATOM 1493 O O . GLY A 1 159 ? 5.499 9.374 21.298 1.00 14.67 140 GLY A O 1
ATOM 1494 N N . VAL A 1 160 ? 5.574 7.640 22.749 1.00 12.02 141 VAL A N 1
ATOM 1495 C CA . VAL A 1 160 ? 4.175 7.790 23.139 1.00 12.09 141 VAL A CA 1
ATOM 1496 C C . VAL A 1 160 ? 4.022 7.846 24.646 1.00 15.94 141 VAL A C 1
ATOM 1497 O O . VAL A 1 160 ? 4.555 6.992 25.361 1.00 15.92 141 VAL A O 1
ATOM 1522 N N . ASN A 1 163 ? -1.731 7.823 29.306 1.00 17.99 144 ASN A N 1
ATOM 1523 C CA . ASN A 1 163 ? -2.285 8.086 30.640 1.00 19.03 144 ASN A CA 1
ATOM 1524 C C . ASN A 1 163 ? -1.157 8.561 31.595 1.00 23.63 144 ASN A C 1
ATOM 1525 O O . ASN A 1 163 ? -1.066 8.112 32.740 1.00 24.23 144 ASN A O 1
ATOM 1530 N N . GLY A 1 164 ? -0.293 9.440 31.075 1.00 19.84 145 GLY A N 1
ATOM 1531 C CA . GLY A 1 164 ? 0.820 10.035 31.809 1.00 19.95 145 GLY A CA 1
ATOM 1532 C C . GLY A 1 164 ? 2.005 9.136 32.086 1.00 23.15 145 GLY A C 1
ATOM 1533 O O . GLY A 1 164 ? 2.866 9.494 32.896 1.00 22.34 145 GLY A O 1
ATOM 1534 N N . LYS A 1 165 ? 2.077 7.978 31.400 1.00 19.01 146 LYS A N 1
ATOM 1535 C CA . LYS A 1 165 ? 3.176 7.020 31.544 1.00 18.91 146 LYS A CA 1
ATOM 1536 C C . LYS A 1 165 ? 3.793 6.751 30.188 1.00 20.23 146 LYS A C 1
ATOM 1537 O O . LYS A 1 165 ? 3.061 6.630 29.202 1.00 18.98 146 LYS A O 1
ATOM 1543 N N . LEU A 1 166 ? 5.126 6.640 30.132 1.00 17.24 147 LEU A N 1
ATOM 1544 C CA . LEU A 1 166 ? 5.814 6.345 28.880 1.00 16.82 147 LEU A CA 1
ATOM 1545 C C . LEU A 1 166 ? 5.431 4.942 28.396 1.00 19.25 147 LEU A C 1
ATOM 1546 O O . LEU A 1 166 ? 5.527 3.979 29.164 1.00 18.72 147 LEU A O 1
ATOM 1551 N N . PHE A 1 167 ? 4.953 4.846 27.143 1.00 15.10 148 PHE A N 1
ATOM 1552 C CA . PHE A 1 167 ? 4.588 3.571 26.530 1.00 13.80 148 PHE A CA 1
ATOM 1553 C C . PHE A 1 167 ? 5.855 2.898 26.024 1.00 17.19 148 PHE A C 1
ATOM 1554 O O . PHE A 1 167 ? 6.565 3.461 25.191 1.00 17.23 148 PHE A O 1
ATOM 1562 N N . ILE A 1 168 ? 6.137 1.693 26.513 1.00 15.36 149 ILE A N 1
ATOM 1563 C CA . ILE A 1 168 ? 7.364 1.006 26.108 1.00 15.24 149 ILE A CA 1
ATOM 1564 C C . ILE A 1 168 ? 7.075 -0.248 25.267 1.00 19.74 149 ILE A C 1
ATOM 1565 O O . ILE A 1 168 ? 7.990 -0.771 24.639 1.00 20.81 149 ILE A O 1
ATOM 1570 N N . GLY A 1 169 ? 5.829 -0.696 25.237 1.00 16.34 150 GLY A N 1
ATOM 1571 C CA . GLY A 1 169 ? 5.457 -1.888 24.480 1.00 15.92 150 GLY A CA 1
ATOM 1572 C C . GLY A 1 169 ? 5.611 -3.147 25.306 1.00 17.86 150 GLY A C 1
ATOM 1573 O O . GLY A 1 169 ? 6.191 -3.116 26.388 1.00 17.34 150 GLY A O 1
ATOM 1574 N N . GLY A 1 170 ? 5.119 -4.259 24.778 1.00 14.68 151 GLY A N 1
ATOM 1575 C CA . GLY A 1 170 ? 5.131 -5.536 25.481 1.00 14.84 151 GLY A CA 1
ATOM 1576 C C . GLY A 1 170 ? 6.506 -6.038 25.861 1.00 18.23 151 GLY A C 1
ATOM 1577 O O . GLY A 1 170 ? 6.695 -6.550 26.968 1.00 18.76 151 GLY A O 1
ATOM 1578 N N . ARG A 1 171 ? 7.473 -5.873 24.954 1.00 14.73 152 ARG A N 1
ATOM 1579 C CA . ARG A 1 171 ? 8.835 -6.373 25.171 1.00 14.70 152 ARG A CA 1
ATOM 1580 C C . ARG A 1 171 ? 9.864 -5.241 25.386 1.00 19.14 152 ARG A C 1
ATOM 1581 O O . ARG A 1 171 ? 11.066 -5.507 25.426 1.00 19.69 152 ARG A O 1
ATOM 1589 N N . GLY A 1 172 ? 9.384 -4.012 25.575 1.00 16.77 153 GLY A N 1
ATOM 1590 C CA . GLY A 1 172 ? 10.231 -2.870 25.908 1.00 16.97 153 GLY A CA 1
ATOM 1591 C C . GLY A 1 172 ? 10.730 -1.963 24.801 1.00 20.08 153 GLY A C 1
ATOM 1592 O O . GLY A 1 172 ? 11.357 -0.941 25.098 1.00 20.02 153 GLY A O 1
ATOM 1593 N N . ASN A 1 173 ? 10.456 -2.296 23.526 1.00 14.74 154 ASN A N 1
ATOM 1594 C CA . ASN A 1 173 ? 10.921 -1.463 22.421 1.00 14.27 154 ASN A CA 1
ATOM 1595 C C . ASN A 1 173 ? 9.792 -1.154 21.453 1.00 17.80 154 ASN A C 1
ATOM 1596 O O . ASN A 1 173 ? 9.961 -1.283 20.246 1.00 17.29 154 ASN A O 1
ATOM 1601 N N . GLY A 1 174 ? 8.653 -0.740 22.000 1.00 15.64 155 GLY A N 1
ATOM 1602 C CA . GLY A 1 174 ? 7.486 -0.376 21.205 1.00 15.31 155 GLY A CA 1
ATOM 1603 C C . GLY A 1 174 ? 7.677 0.885 20.387 1.00 17.98 155 GLY A C 1
ATOM 1604 O O . GLY A 1 174 ? 8.725 1.540 20.461 1.00 18.19 155 GLY A O 1
ATOM 1605 N N . THR A 1 175 ? 6.646 1.217 19.586 1.00 13.31 156 THR A N 1
ATOM 1606 C CA . THR A 1 175 ? 6.499 2.418 18.752 1.00 12.91 156 THR A CA 1
ATOM 1607 C C . THR A 1 175 ? 7.724 2.715 17.858 1.00 16.74 156 THR A C 1
ATOM 1608 O O . THR A 1 175 ? 8.230 3.848 17.826 1.00 17.15 156 THR A O 1
ATOM 1612 N N . GLU A 1 176 ? 8.133 1.710 17.067 1.00 13.76 157 GLU A N 1
ATOM 1613 C CA . GLU A 1 176 ? 9.169 1.833 16.036 1.00 14.79 157 GLU A CA 1
ATOM 1614 C C . GLU A 1 176 ? 8.423 2.100 14.722 1.00 18.40 157 GLU A C 1
ATOM 1615 O O . GLU A 1 176 ? 8.454 1.286 13.798 1.00 18.09 157 GLU A O 1
ATOM 1621 N N . VAL A 1 177 ? 7.700 3.240 14.673 1.00 15.32 158 VAL A N 1
ATOM 1622 C CA . VAL A 1 177 ? 6.761 3.561 13.592 1.00 15.28 158 VAL A CA 1
ATOM 1623 C C . VAL A 1 177 ? 7.447 3.928 12.271 1.00 17.42 158 VAL A C 1
ATOM 1624 O O . VAL A 1 177 ? 6.818 3.800 11.221 1.00 16.28 158 VAL A O 1
ATOM 1628 N N . GLY A 1 178 ? 8.716 4.331 12.322 1.00 15.69 159 GLY A N 1
ATOM 1629 C CA . GLY A 1 178 ? 9.470 4.656 11.113 1.00 16.24 159 GLY A CA 1
ATOM 1630 C C . GLY A 1 178 ? 9.569 3.476 10.165 1.00 21.00 159 GLY A C 1
ATOM 1631 O O . GLY A 1 178 ? 9.647 3.652 8.946 1.00 20.71 159 GLY A O 1
ATOM 1632 N N . HIS A 1 179 ? 9.517 2.253 10.723 1.00 18.43 160 HIS A N 1
ATOM 1633 C CA . HIS A 1 179 ? 9.661 1.027 9.945 1.00 19.60 160 HIS A CA 1
ATOM 1634 C C . HIS A 1 179 ? 8.325 0.376 9.563 1.00 21.69 160 HIS A C 1
ATOM 1635 O O . HIS A 1 179 ? 8.332 -0.714 8.981 1.00 21.76 160 HIS A O 1
ATOM 1650 N N . LEU A 1 181 ? 4.984 -0.361 7.329 1.00 17.52 162 LEU A N 1
ATOM 1651 C CA . LEU A 1 181 ? 4.756 -0.409 5.890 1.00 19.01 162 LEU A CA 1
ATOM 1652 C C . LEU A 1 181 ? 3.671 0.584 5.500 1.00 24.96 162 LEU A C 1
ATOM 1653 O O . LEU A 1 181 ? 2.662 0.703 6.203 1.00 23.99 162 LEU A O 1
ATOM 1658 N N . THR A 1 182 ? 3.871 1.283 4.373 1.00 23.38 163 THR A N 1
ATOM 1659 C CA . THR A 1 182 ? 2.917 2.267 3.855 1.00 24.30 163 THR A CA 1
ATOM 1660 C C . THR A 1 182 ? 2.025 1.631 2.776 1.00 32.31 163 THR A C 1
ATOM 1661 O O . THR A 1 182 ? 2.222 0.464 2.432 1.00 32.64 163 THR A O 1
ATOM 1665 N N . THR A 1 183 ? 1.084 2.417 2.199 1.00 31.95 164 THR A N 1
ATOM 1666 C CA . THR A 1 183 ? 0.199 1.972 1.107 1.00 34.40 164 THR A CA 1
ATOM 1667 C C . THR A 1 183 ? 0.987 1.830 -0.207 1.00 43.44 164 THR A C 1
ATOM 1668 O O . THR A 1 183 ? 0.418 1.419 -1.221 1.00 45.83 164 THR A O 1
ATOM 1672 N N . ARG A 1 184 ? 2.283 2.204 -0.190 1.00 41.19 165 ARG A N 1
ATOM 1673 C CA . ARG A 1 184 ? 3.209 2.103 -1.319 1.00 43.03 165 ARG A CA 1
ATOM 1674 C C . ARG A 1 184 ? 4.085 0.836 -1.185 1.00 47.69 165 ARG A C 1
ATOM 1675 O O . ARG A 1 184 ? 4.781 0.464 -2.134 1.00 49.28 165 ARG A O 1
ATOM 1683 N N . GLY A 1 185 ? 4.033 0.193 -0.014 1.00 42.68 166 GLY A N 1
ATOM 1684 C CA . GLY A 1 185 ? 4.790 -1.018 0.287 1.00 42.34 166 GLY A CA 1
ATOM 1685 C C . GLY A 1 185 ? 6.125 -0.779 0.968 1.00 45.40 166 GLY A C 1
ATOM 1686 O O . GLY A 1 185 ? 6.654 -1.684 1.621 1.00 45.54 166 GLY A O 1
ATOM 1687 N N . LYS A 1 186 ? 6.694 0.433 0.795 1.00 40.09 167 LYS A N 1
ATOM 1688 C CA . LYS A 1 186 ? 7.966 0.850 1.388 1.00 37.82 167 LYS A CA 1
ATOM 1689 C C . LYS A 1 186 ? 7.726 1.322 2.817 1.00 35.64 167 LYS A C 1
ATOM 1690 O O . LYS A 1 186 ? 6.578 1.611 3.171 1.00 35.04 167 LYS A O 1
ATOM 1692 N N . SER A 1 187 ? 8.789 1.394 3.647 1.00 27.43 168 SER A N 1
ATOM 1693 C CA . SER A 1 187 ? 8.634 1.835 5.036 1.00 24.02 168 SER A CA 1
ATOM 1694 C C . SER A 1 187 ? 8.346 3.339 5.111 1.00 24.85 168 SER A C 1
ATOM 1695 O O . SER A 1 187 ? 8.685 4.079 4.185 1.00 24.75 168 SER A O 1
ATOM 1698 N N . LEU A 1 188 ? 7.729 3.785 6.220 1.00 19.34 169 LEU A N 1
ATOM 1699 C CA . LEU A 1 188 ? 7.388 5.195 6.429 1.00 18.84 169 LEU A CA 1
ATOM 1700 C C . LEU A 1 188 ? 8.625 6.100 6.320 1.00 23.13 169 LEU A C 1
ATOM 1701 O O . LEU A 1 188 ? 8.585 7.075 5.559 1.00 22.91 169 LEU A O 1
ATOM 1706 N N . GLU A 1 189 ? 9.731 5.760 7.016 1.00 20.87 170 GLU A N 1
ATOM 1707 C CA . GLU A 1 189 ? 10.918 6.619 6.947 1.00 21.85 170 GLU A CA 1
ATOM 1708 C C . GLU A 1 189 ? 11.622 6.556 5.581 1.00 26.17 170 GLU A C 1
ATOM 1709 O O . GLU A 1 189 ? 12.293 7.523 5.229 1.00 26.72 170 GLU A O 1
ATOM 1715 N N . ASN A 1 190 ? 11.401 5.494 4.773 1.00 22.32 171 ASN A N 1
ATOM 1716 C CA . ASN A 1 190 ? 11.986 5.450 3.432 1.00 23.70 171 ASN A CA 1
ATOM 1717 C C . ASN A 1 190 ? 11.121 6.253 2.437 1.00 28.78 171 ASN A C 1
ATOM 1718 O O . ASN A 1 190 ? 11.506 6.419 1.277 1.00 30.04 171 ASN A O 1
ATOM 1723 N N . GLN A 1 191 ? 9.974 6.790 2.913 1.00 24.88 172 GLN A N 1
ATOM 1724 C CA . GLN A 1 191 ? 9.078 7.623 2.111 1.00 25.04 172 GLN A CA 1
ATOM 1725 C C . GLN A 1 191 ? 9.150 9.093 2.541 1.00 27.91 172 GLN A C 1
ATOM 1726 O O . GLN A 1 191 ? 9.138 9.972 1.679 1.00 28.74 172 GLN A O 1
ATOM 1732 N N . VAL A 1 192 ? 9.212 9.366 3.864 1.00 23.12 173 VAL A N 1
ATOM 1733 C CA . VAL A 1 192 ? 9.177 10.748 4.363 1.00 22.97 173 VAL A CA 1
ATOM 1734 C C . VAL A 1 192 ? 10.483 11.215 5.048 1.00 25.64 173 VAL A C 1
ATOM 1735 O O . VAL A 1 192 ? 10.568 12.397 5.384 1.00 25.19 173 VAL A O 1
ATOM 1739 N N . GLY A 1 193 ? 11.472 10.329 5.217 1.00 21.95 174 GLY A N 1
ATOM 1740 C CA . GLY A 1 193 ? 12.776 10.697 5.772 1.00 21.69 174 GLY A CA 1
ATOM 1741 C C . GLY A 1 193 ? 13.422 11.770 4.904 1.00 26.26 174 GLY A C 1
ATOM 1742 O O . GLY A 1 193 ? 13.212 11.768 3.692 1.00 26.42 174 GLY A O 1
ATOM 1743 N N . ILE A 1 194 ? 14.160 12.716 5.519 1.00 24.34 175 ILE A N 1
ATOM 1744 C CA . ILE A 1 194 ? 14.771 13.895 4.869 1.00 26.00 175 ILE A CA 1
ATOM 1745 C C . ILE A 1 194 ? 15.439 13.559 3.511 1.00 32.25 175 ILE A C 1
ATOM 1746 O O . ILE A 1 194 ? 15.109 14.212 2.519 1.00 33.12 175 ILE A O 1
ATOM 1751 N N . ASN A 1 195 ? 16.333 12.551 3.455 1.00 29.79 176 ASN A N 1
ATOM 1752 C CA . ASN A 1 195 ? 17.034 12.191 2.209 1.00 31.53 176 ASN A CA 1
ATOM 1753 C C . ASN A 1 195 ? 16.067 11.691 1.131 1.00 35.50 176 ASN A C 1
ATOM 1754 O O . ASN A 1 195 ? 16.282 11.953 -0.052 1.00 36.00 176 ASN A O 1
ATOM 1759 N N . HIS A 1 196 ? 14.988 11.006 1.545 1.00 31.22 177 HIS A N 1
ATOM 1760 C CA . HIS A 1 196 ? 13.984 10.476 0.626 1.00 31.34 177 HIS A CA 1
ATOM 1761 C C . HIS A 1 196 ? 13.056 11.592 0.139 1.00 34.52 177 HIS A C 1
ATOM 1762 O O . HIS A 1 196 ? 12.643 11.563 -1.024 1.00 35.04 177 HIS A O 1
ATOM 1769 N N . LEU A 1 197 ? 12.788 12.605 0.996 1.00 30.02 178 LEU A N 1
ATOM 1770 C CA . LEU A 1 197 ? 12.003 13.793 0.638 1.00 30.27 178 LEU A CA 1
ATOM 1771 C C . LEU A 1 197 ? 12.759 14.590 -0.442 1.00 34.13 178 LEU A C 1
ATOM 1772 O O . LEU A 1 197 ? 12.151 15.011 -1.430 1.00 33.95 178 LEU A O 1
ATOM 1777 N N . ILE A 1 198 ? 14.088 14.763 -0.257 1.00 31.00 179 ILE A N 1
ATOM 1778 C CA . ILE A 1 198 ? 14.966 15.484 -1.195 1.00 32.33 179 ILE A CA 1
ATOM 1779 C C . ILE A 1 198 ? 14.999 14.732 -2.539 1.00 37.85 179 ILE A C 1
ATOM 1780 O O . ILE A 1 198 ? 14.847 15.363 -3.585 1.00 39.72 179 ILE A O 1
ATOM 1785 N N . ALA A 1 199 ? 15.162 13.391 -2.502 1.00 34.16 180 ALA A N 1
ATOM 1786 C CA . ALA A 1 199 ? 15.207 12.547 -3.705 1.00 35.33 180 ALA A CA 1
ATOM 1787 C C . ALA A 1 199 ? 13.881 12.604 -4.473 1.00 39.77 180 ALA A C 1
ATOM 1788 O O . ALA A 1 199 ? 13.902 12.678 -5.703 1.00 41.40 180 ALA A O 1
ATOM 1790 N N . TYR A 1 200 ? 12.739 12.612 -3.749 1.00 35.02 181 TYR A N 1
ATOM 1791 C CA . TYR A 1 200 ? 11.401 12.706 -4.337 1.00 35.14 181 TYR A CA 1
ATOM 1792 C C . TYR A 1 200 ? 11.191 14.089 -4.975 1.00 39.64 181 TYR A C 1
ATOM 1793 O O . TYR A 1 200 ? 10.576 14.170 -6.039 1.00 40.45 181 TYR A O 1
ATOM 1802 N N . THR A 1 201 ? 11.693 15.166 -4.323 1.00 36.00 182 THR A N 1
ATOM 1803 C CA . THR A 1 201 ? 11.586 16.542 -4.833 1.00 36.74 182 THR A CA 1
ATOM 1804 C C . THR A 1 201 ? 12.371 16.653 -6.157 1.00 43.05 182 THR A C 1
ATOM 1805 O O . THR A 1 201 ? 11.851 17.246 -7.100 1.00 43.23 182 THR A O 1
ATOM 1809 N N . HIS A 1 202 ? 13.578 16.037 -6.239 1.00 41.05 183 HIS A N 1
ATOM 1810 C CA . HIS A 1 202 ? 14.399 16.018 -7.462 1.00 43.70 183 HIS A CA 1
ATOM 1811 C C . HIS A 1 202 ? 13.692 15.251 -8.587 1.00 49.89 183 HIS A C 1
ATOM 1812 O O . HIS A 1 202 ? 13.803 15.645 -9.747 1.00 51.52 183 HIS A O 1
ATOM 1819 N N . GLU A 1 203 ? 12.953 14.171 -8.237 1.00 45.95 184 GLU A N 1
ATOM 1820 C CA . GLU A 1 203 ? 12.189 13.348 -9.183 1.00 46.98 184 GLU A CA 1
ATOM 1821 C C . GLU A 1 203 ? 11.048 14.156 -9.803 1.00 52.57 184 GLU A C 1
ATOM 1822 O O . GLU A 1 203 ? 10.816 14.055 -11.009 1.00 54.53 184 GLU A O 1
ATOM 1828 N N . GLN A 1 204 ? 10.356 14.972 -8.980 1.00 47.96 185 GLN A N 1
ATOM 1829 C CA . GLN A 1 204 ? 9.246 15.824 -9.413 1.00 48.44 185 GLN A CA 1
ATOM 1830 C C . GLN A 1 204 ? 9.757 16.983 -10.269 1.00 54.79 185 GLN A C 1
ATOM 1831 O O . GLN A 1 204 ? 9.079 17.371 -11.221 1.00 55.88 185 GLN A O 1
ATOM 1837 N N . LEU A 1 205 ? 10.963 17.512 -9.948 1.00 51.94 186 LEU A N 1
ATOM 1838 C CA . LEU A 1 205 ? 11.612 18.592 -10.703 1.00 53.90 186 LEU A CA 1
ATOM 1839 C C . LEU A 1 205 ? 12.044 18.092 -12.085 1.00 60.82 186 LEU A C 1
ATOM 1840 O O . LEU A 1 205 ? 12.011 18.862 -13.047 1.00 62.12 186 LEU A O 1
ATOM 1845 N N . ALA A 1 206 ? 12.425 16.796 -12.182 1.00 57.86 187 ALA A N 1
ATOM 1846 C CA . ALA A 1 206 ? 12.814 16.138 -13.434 1.00 60.28 187 ALA A CA 1
ATOM 1847 C C . ALA A 1 206 ? 11.590 15.945 -14.337 1.00 66.10 187 ALA A C 1
ATOM 1848 O O . ALA A 1 206 ? 11.714 16.026 -15.561 1.00 67.93 187 ALA A O 1
ATOM 1850 N N . LEU A 1 207 ? 10.407 15.716 -13.724 1.00 61.88 188 LEU A N 1
ATOM 1851 C CA . LEU A 1 207 ? 9.124 15.561 -14.418 1.00 62.89 188 LEU A CA 1
ATOM 1852 C C . LEU A 1 207 ? 8.595 16.925 -14.879 1.00 68.64 188 LEU A C 1
ATOM 1853 O O . LEU A 1 207 ? 7.791 16.986 -15.813 1.00 70.28 188 LEU A O 1
ATOM 1858 N N . ASP A 1 208 ? 9.057 18.016 -14.230 1.00 64.46 189 ASP A N 1
ATOM 1859 C CA . ASP A 1 208 ? 8.700 19.397 -14.557 1.00 65.39 189 ASP A CA 1
ATOM 1860 C C . ASP A 1 208 ? 9.535 19.835 -15.772 1.00 72.05 189 ASP A C 1
ATOM 1861 O O . ASP A 1 208 ? 10.532 20.553 -15.635 1.00 71.91 189 ASP A O 1
ATOM 1866 N N . VAL A 1 209 ? 9.136 19.345 -16.963 1.00 70.74 190 VAL A N 1
ATOM 1867 C CA . VAL A 1 209 ? 9.804 19.585 -18.250 1.00 73.65 190 VAL A CA 1
ATOM 1868 C C . VAL A 1 209 ? 9.684 21.056 -18.689 1.00 78.57 190 VAL A C 1
ATOM 1869 O O . VAL A 1 209 ? 10.582 21.554 -19.369 1.00 80.24 190 VAL A O 1
ATOM 1873 N N . ALA A 1 210 ? 8.596 21.745 -18.286 1.00 73.84 191 ALA A N 1
ATOM 1874 C CA . ALA A 1 210 ? 8.354 23.153 -18.617 1.00 74.83 191 ALA A CA 1
ATOM 1875 C C . ALA A 1 210 ? 9.188 24.103 -17.734 1.00 76.64 191 ALA A C 1
ATOM 1876 O O . ALA A 1 210 ? 9.254 25.299 -18.027 1.00 77.19 191 ALA A O 1
ATOM 1878 N N . LYS A 1 211 ? 9.824 23.561 -16.661 1.00 70.49 192 LYS A N 1
ATOM 1879 C CA . LYS A 1 211 ? 10.673 24.263 -15.681 1.00 68.86 192 LYS A CA 1
ATOM 1880 C C . LYS A 1 211 ? 9.883 25.398 -14.979 1.00 70.85 192 LYS A C 1
ATOM 1881 O O . LYS A 1 211 ? 10.425 26.478 -14.720 1.00 70.27 192 LYS A O 1
ATOM 1887 N N . LYS A 1 212 ? 8.601 25.120 -14.656 1.00 65.89 193 LYS A N 1
ATOM 1888 C CA . LYS A 1 212 ? 7.673 26.047 -13.997 1.00 64.50 193 LYS A CA 1
ATOM 1889 C C . LYS A 1 212 ? 8.085 26.345 -12.554 1.00 65.33 193 LYS A C 1
ATOM 1890 O O . LYS A 1 212 ? 7.855 27.458 -12.077 1.00 64.82 193 LYS A O 1
ATOM 1896 N N . SER A 1 213 ? 8.682 25.349 -11.863 1.00 59.33 194 SER A N 1
ATOM 1897 C CA . SER A 1 213 ? 9.111 25.454 -10.469 1.00 56.46 194 SER A CA 1
ATOM 1898 C C . SER A 1 213 ? 10.302 26.401 -10.280 1.00 60.05 194 SER A C 1
ATOM 1899 O O . SER A 1 213 ? 11.102 26.596 -11.194 1.00 62.45 194 SER A O 1
ATOM 1902 N N . SER A 1 214 ? 10.403 26.976 -9.071 1.00 53.85 195 SER A N 1
ATOM 1903 C CA . SER A 1 214 ? 11.437 27.913 -8.632 1.00 53.40 195 SER A CA 1
ATOM 1904 C C . SER A 1 214 ? 12.595 27.212 -7.891 1.00 56.09 195 SER A C 1
ATOM 1905 O O . SER A 1 214 ? 13.614 27.851 -7.617 1.00 56.44 195 SER A O 1
ATOM 1908 N N . LEU A 1 215 ? 12.442 25.911 -7.561 1.00 50.60 196 LEU A N 1
ATOM 1909 C CA . LEU A 1 215 ? 13.462 25.141 -6.839 1.00 49.07 196 LEU A CA 1
ATOM 1910 C C . LEU A 1 215 ? 14.680 24.772 -7.711 1.00 55.17 196 LEU A C 1
ATOM 1911 O O . LEU A 1 215 ? 15.732 24.442 -7.158 1.00 54.35 196 LEU A O 1
ATOM 1916 N N . HIS A 1 216 ? 14.549 24.849 -9.052 1.00 54.60 197 HIS A N 1
ATOM 1917 C CA . HIS A 1 216 ? 15.602 24.528 -10.029 1.00 56.71 197 HIS A CA 1
ATOM 1918 C C . HIS A 1 216 ? 16.900 25.346 -9.843 1.00 63.12 197 HIS A C 1
ATOM 1919 O O . HIS A 1 216 ? 17.972 24.874 -10.233 1.00 63.73 197 HIS A O 1
ATOM 1926 N N . THR A 1 217 ? 16.797 26.557 -9.256 1.00 60.59 198 THR A N 1
ATOM 1927 C CA . THR A 1 217 ? 17.896 27.508 -9.041 1.00 62.14 198 THR A CA 1
ATOM 1928 C C . THR A 1 217 ? 18.877 27.074 -7.928 1.00 64.85 198 THR A C 1
ATOM 1929 O O . THR A 1 217 ? 20.088 27.231 -8.095 1.00 65.69 198 THR A O 1
ATOM 1933 N N . ILE A 1 218 ? 18.348 26.571 -6.798 1.00 58.69 199 ILE A N 1
ATOM 1934 C CA . ILE A 1 218 ? 19.084 26.184 -5.586 1.00 57.02 199 ILE A CA 1
ATOM 1935 C C . ILE A 1 218 ? 20.150 25.098 -5.858 1.00 61.75 199 ILE A C 1
ATOM 1936 O O . ILE A 1 218 ? 19.909 24.159 -6.622 1.00 61.65 199 ILE A O 1
ATOM 1941 N N . ALA A 1 219 ? 21.330 25.256 -5.214 1.00 58.42 200 ALA A N 1
ATOM 1942 C CA . ALA A 1 219 ? 22.482 24.354 -5.295 1.00 58.81 200 ALA A CA 1
ATOM 1943 C C . ALA A 1 219 ? 22.234 23.031 -4.559 1.00 60.76 200 ALA A C 1
ATOM 1944 O O . ALA A 1 219 ? 22.560 21.971 -5.097 1.00 61.06 200 ALA A O 1
ATOM 1946 N N . GLU A 1 220 ? 21.692 23.096 -3.323 1.00 54.90 201 GLU A N 1
ATOM 1947 C CA . GLU A 1 220 ? 21.411 21.924 -2.495 1.00 52.58 201 GLU A CA 1
ATOM 1948 C C . GLU A 1 220 ? 20.046 22.031 -1.820 1.00 54.06 201 GLU A C 1
ATOM 1949 O O . GLU A 1 220 ? 19.800 22.973 -1.060 1.00 53.20 201 GLU A O 1
ATOM 1955 N N . LEU A 1 221 ? 19.166 21.051 -2.089 1.00 48.93 202 LEU A N 1
ATOM 1956 C CA . LEU A 1 221 ? 17.830 20.994 -1.493 1.00 46.57 202 LEU A CA 1
ATOM 1957 C C . LEU A 1 221 ? 17.907 20.602 -0.021 1.00 47.17 202 LEU A C 1
ATOM 1958 O O . LEU A 1 221 ? 18.829 19.894 0.395 1.00 46.36 202 LEU A O 1
ATOM 1963 N N . SER A 1 222 ? 16.934 21.087 0.762 1.00 41.76 203 SER A N 1
ATOM 1964 C CA . SER A 1 222 ? 16.785 20.833 2.194 1.00 39.27 203 SER A CA 1
ATOM 1965 C C . SER A 1 222 ? 15.317 21.051 2.587 1.00 40.88 203 SER A C 1
ATOM 1966 O O . SER A 1 222 ? 14.625 21.770 1.863 1.00 40.82 203 SER A O 1
ATOM 1969 N N . PRO A 1 223 ? 14.801 20.474 3.705 1.00 35.19 204 PRO A N 1
ATOM 1970 C CA . PRO A 1 223 ? 13.394 20.728 4.068 1.00 33.88 204 PRO A CA 1
ATOM 1971 C C . PRO A 1 223 ? 13.080 22.226 4.184 1.00 37.73 204 PRO A C 1
ATOM 1972 O O . PRO A 1 223 ? 12.056 22.665 3.660 1.00 36.78 204 PRO A O 1
ATOM 1976 N N . LYS A 1 224 ? 13.993 23.013 4.802 1.00 35.63 205 LYS A N 1
ATOM 1977 C CA . LYS A 1 224 ? 13.862 24.465 4.984 1.00 36.33 205 LYS A CA 1
ATOM 1978 C C . LYS A 1 224 ? 13.696 25.199 3.637 1.00 42.09 205 LYS A C 1
ATOM 1979 O O . LYS A 1 224 ? 12.804 26.040 3.523 1.00 42.86 205 LYS A O 1
ATOM 1985 N N . VAL A 1 225 ? 14.526 24.862 2.623 1.00 38.96 206 VAL A N 1
ATOM 1986 C CA . VAL A 1 225 ? 14.479 25.476 1.289 1.00 39.93 206 VAL A CA 1
ATOM 1987 C C . VAL A 1 225 ? 13.149 25.114 0.586 1.00 41.82 206 VAL A C 1
ATOM 1988 O O . VAL A 1 225 ? 12.498 26.009 0.046 1.00 41.53 206 VAL A O 1
ATOM 1992 N N . ILE A 1 226 ? 12.727 23.828 0.633 1.00 37.08 207 ILE A N 1
ATOM 1993 C CA . ILE A 1 226 ? 11.475 23.373 0.004 1.00 36.86 207 ILE A CA 1
ATOM 1994 C C . ILE A 1 226 ? 10.264 24.043 0.712 1.00 39.91 207 ILE A C 1
ATOM 1995 O O . ILE A 1 226 ? 9.282 24.377 0.045 1.00 39.74 207 ILE A O 1
ATOM 2000 N N . ALA A 1 227 ? 10.371 24.299 2.032 1.00 36.10 208 ALA A N 1
ATOM 2001 C CA . ALA A 1 227 ? 9.334 24.985 2.809 1.00 35.63 208 ALA A CA 1
ATOM 2002 C C . ALA A 1 227 ? 9.286 26.479 2.451 1.00 41.59 208 ALA A C 1
ATOM 2003 O O . ALA A 1 227 ? 8.195 27.027 2.278 1.00 41.33 208 ALA A O 1
ATOM 2005 N N . ASP A 1 228 ? 10.469 27.129 2.313 1.00 40.22 209 ASP A N 1
ATOM 2006 C CA . ASP A 1 228 ? 10.576 28.554 1.964 1.00 41.55 209 ASP A CA 1
ATOM 2007 C C . ASP A 1 228 ? 9.965 28.844 0.588 1.00 46.94 209 ASP A C 1
ATOM 2008 O O . ASP A 1 228 ? 9.289 29.859 0.432 1.00 47.78 209 ASP A O 1
ATOM 2013 N N . HIS A 1 229 ? 10.160 27.936 -0.386 1.00 43.75 210 HIS A N 1
ATOM 2014 C CA . HIS A 1 229 ? 9.602 28.070 -1.731 1.00 44.95 210 HIS A CA 1
ATOM 2015 C C . HIS A 1 229 ? 8.094 27.795 -1.738 1.00 46.52 210 HIS A C 1
ATOM 2016 O O . HIS A 1 229 ? 7.380 28.391 -2.544 1.00 47.00 210 HIS A O 1
ATOM 2023 N N . ALA A 1 230 ? 7.607 26.919 -0.830 1.00 40.58 211 ALA A N 1
ATOM 2024 C CA . ALA A 1 230 ? 6.179 26.617 -0.691 1.00 39.37 211 ALA A CA 1
ATOM 2025 C C . ALA A 1 230 ? 5.440 27.838 -0.124 1.00 43.32 211 ALA A C 1
ATOM 2026 O O . ALA A 1 230 ? 4.319 28.128 -0.548 1.00 42.28 211 ALA A O 1
ATOM 2028 N N . ALA A 1 231 ? 6.103 28.570 0.805 1.00 40.82 212 ALA A N 1
ATOM 2029 C CA . ALA A 1 231 ? 5.619 29.802 1.444 1.00 41.41 212 ALA A CA 1
ATOM 2030 C C . ALA A 1 231 ? 5.395 30.908 0.412 1.00 48.34 212 ALA A C 1
ATOM 2031 O O . ALA A 1 231 ? 4.502 31.739 0.588 1.00 48.64 212 ALA A O 1
ATOM 2033 N N . GLN A 1 232 ? 6.206 30.903 -0.668 1.00 46.69 213 GLN A N 1
ATOM 2034 C CA . GLN A 1 232 ? 6.146 31.860 -1.775 1.00 48.44 213 GLN A CA 1
ATOM 2035 C C . GLN A 1 232 ? 5.006 31.518 -2.752 1.00 52.16 213 GLN A C 1
ATOM 2036 O O . GLN A 1 232 ? 4.622 32.366 -3.560 1.00 53.61 213 GLN A O 1
ATOM 2042 N N . GLY A 1 233 ? 4.486 30.291 -2.665 1.00 46.40 214 GLY A N 1
ATOM 2043 C CA . GLY A 1 233 ? 3.377 29.825 -3.489 1.00 46.14 214 GLY A CA 1
ATOM 2044 C C . GLY A 1 233 ? 3.734 28.942 -4.669 1.00 49.70 214 GLY A C 1
ATOM 2045 O O . GLY A 1 233 ? 2.899 28.763 -5.561 1.00 50.22 214 GLY A O 1
ATOM 2046 N N . ASP A 1 234 ? 4.956 28.362 -4.677 1.00 45.32 215 ASP A N 1
ATOM 2047 C CA . ASP A 1 234 ? 5.425 27.465 -5.744 1.00 45.74 215 ASP A CA 1
ATOM 2048 C C . ASP A 1 234 ? 4.575 26.188 -5.773 1.00 49.78 215 ASP A C 1
ATOM 2049 O O . ASP A 1 234 ? 4.510 25.472 -4.770 1.00 47.84 215 ASP A O 1
ATOM 2054 N N . ALA A 1 235 ? 3.903 25.935 -6.918 1.00 48.01 216 ALA A N 1
ATOM 2055 C CA . ALA A 1 235 ? 3.000 24.799 -7.150 1.00 47.40 216 ALA A CA 1
ATOM 2056 C C . ALA A 1 235 ? 3.659 23.437 -6.875 1.00 49.91 216 ALA A C 1
ATOM 2057 O O . ALA A 1 235 ? 3.033 22.591 -6.227 1.00 48.02 216 ALA A O 1
ATOM 2059 N N . LEU A 1 236 ? 4.911 23.234 -7.346 1.00 46.98 217 LEU A N 1
ATOM 2060 C CA . LEU A 1 236 ? 5.665 21.987 -7.159 1.00 45.76 217 LEU A CA 1
ATOM 2061 C C . LEU A 1 236 ? 5.989 21.750 -5.676 1.00 46.33 217 LEU A C 1
ATOM 2062 O O . LEU A 1 236 ? 5.727 20.654 -5.170 1.00 44.16 217 LEU A O 1
ATOM 2067 N N . ALA A 1 237 ? 6.558 22.770 -4.992 1.00 41.96 218 ALA A N 1
ATOM 2068 C CA . ALA A 1 237 ? 6.933 22.701 -3.575 1.00 39.57 218 ALA A CA 1
ATOM 2069 C C . ALA A 1 237 ? 5.723 22.402 -2.681 1.00 41.09 218 ALA A C 1
ATOM 2070 O O . ALA A 1 237 ? 5.849 21.599 -1.759 1.00 38.44 218 ALA A O 1
ATOM 2072 N N . LEU A 1 238 ? 4.552 23.008 -2.984 1.00 38.02 219 LEU A N 1
ATOM 2073 C CA . LEU A 1 238 ? 3.302 22.802 -2.245 1.00 36.08 219 LEU A CA 1
ATOM 2074 C C . LEU A 1 238 ? 2.768 21.378 -2.445 1.00 39.29 219 LEU A C 1
ATOM 2075 O O . LEU A 1 238 ? 2.288 20.768 -1.484 1.00 36.95 219 LEU A O 1
ATOM 2080 N N . ALA A 1 239 ? 2.870 20.847 -3.685 1.00 36.97 220 ALA A N 1
ATOM 2081 C CA . ALA A 1 239 ? 2.421 19.499 -4.054 1.00 36.26 220 ALA A CA 1
ATOM 2082 C C . ALA A 1 239 ? 3.270 18.423 -3.373 1.00 37.62 220 ALA A C 1
ATOM 2083 O O . ALA A 1 239 ? 2.724 17.390 -2.976 1.00 35.66 220 ALA A O 1
ATOM 2085 N N . VAL A 1 240 ? 4.593 18.672 -3.224 1.00 33.89 221 VAL A N 1
ATOM 2086 C CA . VAL A 1 240 ? 5.525 17.755 -2.550 1.00 32.22 221 VAL A CA 1
ATOM 2087 C C . VAL A 1 240 ? 5.104 17.604 -1.078 1.00 33.59 221 VAL A C 1
ATOM 2088 O O . VAL A 1 240 ? 4.934 16.471 -0.621 1.00 30.98 221 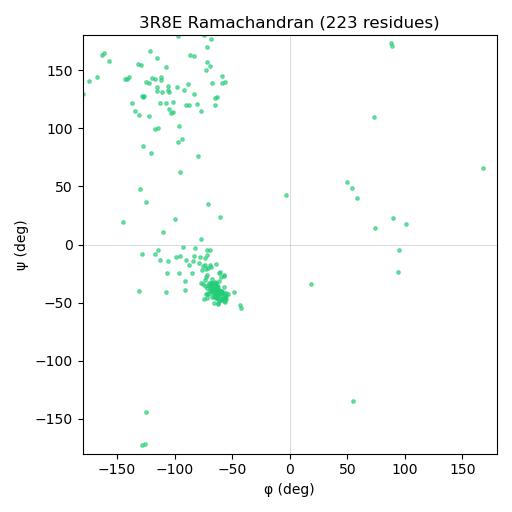VAL A O 1
ATOM 2092 N N . TRP A 1 241 ? 4.888 18.734 -0.362 1.00 30.67 222 TRP A N 1
ATOM 2093 C CA . TRP A 1 241 ? 4.478 18.703 1.046 1.00 29.24 222 TRP A CA 1
ATOM 2094 C C . TRP A 1 241 ? 3.085 18.090 1.209 1.00 31.28 222 TRP A C 1
ATOM 2095 O O . TRP A 1 241 ? 2.862 17.365 2.177 1.00 27.77 222 TRP A O 1
ATOM 2106 N N . ALA A 1 242 ? 2.170 18.335 0.245 1.00 29.06 223 ALA A N 1
ATOM 2107 C CA . ALA A 1 242 ? 0.824 17.754 0.259 1.00 28.88 223 ALA A CA 1
ATOM 2108 C C . ALA A 1 242 ? 0.888 16.215 0.166 1.00 32.53 223 ALA A C 1
ATOM 2109 O O . ALA A 1 242 ? 0.140 15.536 0.868 1.00 30.79 223 ALA A O 1
ATOM 2111 N N . ASP A 1 243 ? 1.804 15.672 -0.671 1.00 30.32 224 ASP A N 1
ATOM 2112 C CA . ASP A 1 243 ? 1.977 14.227 -0.829 1.00 30.12 224 ASP A CA 1
ATOM 2113 C C . ASP A 1 243 ? 2.599 13.623 0.440 1.00 31.44 224 ASP A C 1
ATOM 2114 O O . ASP A 1 243 ? 2.127 12.583 0.906 1.00 30.11 224 ASP A O 1
ATOM 2119 N N . ILE A 1 244 ? 3.620 14.306 1.020 1.00 26.66 225 ILE A N 1
ATOM 2120 C CA . ILE A 1 244 ? 4.286 13.906 2.273 1.00 24.35 225 ILE A CA 1
ATOM 2121 C C . ILE A 1 244 ? 3.226 13.845 3.393 1.00 25.51 225 ILE A C 1
ATOM 2122 O O . ILE A 1 244 ? 3.183 12.860 4.140 1.00 23.62 225 ILE A O 1
ATOM 2127 N N . GLY A 1 245 ? 2.355 14.856 3.443 1.00 21.89 226 GLY A N 1
ATOM 2128 C CA . GLY A 1 245 ? 1.263 14.944 4.411 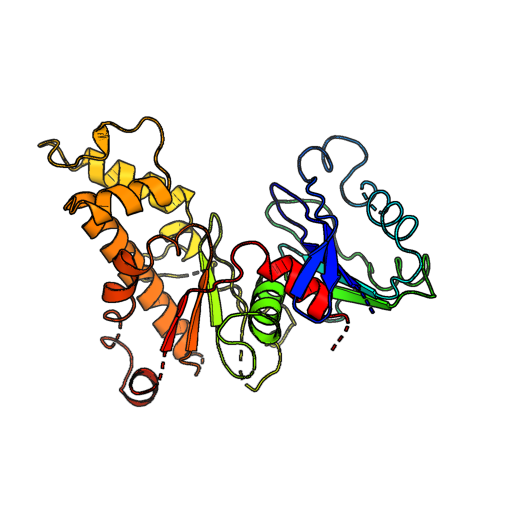1.00 21.04 226 GLY A CA 1
ATOM 2129 C C . GLY A 1 245 ? 0.323 13.756 4.361 1.00 24.49 226 GLY A C 1
ATOM 2130 O O . GLY A 1 245 ? 0.047 13.146 5.397 1.00 21.90 226 GLY A O 1
ATOM 2131 N N . THR A 1 246 ? -0.127 13.382 3.141 1.00 22.59 227 THR A N 1
ATOM 2132 C CA . THR A 1 246 ? -1.001 12.223 2.921 1.00 22.34 227 THR A CA 1
ATOM 2133 C C . THR A 1 246 ? -0.335 10.947 3.457 1.00 24.04 227 THR A C 1
ATOM 2134 O O . THR A 1 246 ? -0.992 10.180 4.167 1.00 22.62 227 THR A O 1
ATOM 2138 N N . ILE A 1 247 ? 0.968 10.737 3.141 1.00 20.28 228 ILE A N 1
ATOM 2139 C CA . ILE A 1 247 ? 1.723 9.558 3.588 1.00 19.43 228 ILE A CA 1
ATOM 2140 C C . ILE A 1 247 ? 1.784 9.516 5.127 1.00 20.58 228 ILE A C 1
ATOM 2141 O O . ILE A 1 247 ? 1.479 8.471 5.701 1.00 19.31 228 ILE A O 1
ATOM 2146 N N . ILE A 1 248 ? 2.139 10.643 5.793 1.00 17.40 229 ILE A N 1
ATOM 2147 C CA . ILE A 1 248 ? 2.227 10.684 7.266 1.00 16.71 229 ILE A CA 1
ATOM 2148 C C . ILE A 1 248 ? 0.840 10.394 7.875 1.00 19.41 229 ILE A C 1
ATOM 2149 O O . ILE A 1 248 ? 0.738 9.590 8.809 1.00 18.23 229 ILE A O 1
ATOM 2154 N N . GLY A 1 249 ? -0.198 11.020 7.316 1.00 17.82 230 GLY A N 1
ATOM 2155 C CA . GLY A 1 249 ? -1.578 10.829 7.759 1.00 17.22 230 GLY A CA 1
ATOM 2156 C C . GLY A 1 249 ? -2.041 9.386 7.663 1.00 19.94 230 GLY A C 1
ATOM 2157 O O . GLY A 1 249 ? -2.662 8.874 8.599 1.00 18.12 230 GLY A O 1
ATOM 2158 N N . GLU A 1 250 ? -1.687 8.698 6.553 1.00 17.44 231 GLU A N 1
ATOM 2159 C CA . GLU A 1 250 ? -2.042 7.293 6.346 1.00 17.33 231 GLU A CA 1
ATOM 2160 C C . GLU A 1 250 ? -1.389 6.385 7.395 1.00 19.62 231 GLU A C 1
ATOM 2161 O O . GLU A 1 250 ? -2.048 5.461 7.871 1.00 19.19 231 GLU A O 1
ATOM 2167 N N . SER A 1 251 ? -0.128 6.670 7.799 1.00 15.98 232 SER A N 1
ATOM 2168 C CA . SER A 1 251 ? 0.523 5.882 8.856 1.00 14.69 232 SER A CA 1
ATOM 2169 C C . SER A 1 251 ? -0.072 6.222 10.229 1.00 16.60 232 SER A C 1
ATOM 2170 O O . SER A 1 251 ? -0.239 5.324 11.060 1.00 14.15 232 SER A O 1
ATOM 2173 N N . LEU A 1 252 ? -0.440 7.501 10.453 1.00 14.01 233 LEU A N 1
ATOM 2174 C CA . LEU A 1 252 ? -1.074 7.910 11.712 1.00 13.44 233 LEU A CA 1
ATOM 2175 C C . LEU A 1 252 ? -2.446 7.240 11.867 1.00 17.19 233 LEU A C 1
ATOM 2176 O O . LEU A 1 252 ? -2.803 6.888 12.985 1.00 15.82 233 LEU A O 1
ATOM 2181 N N . VAL A 1 253 ? -3.173 6.989 10.748 1.00 14.69 234 VAL A N 1
ATOM 2182 C CA . VAL A 1 253 ? -4.454 6.255 10.784 1.00 14.51 234 VAL A CA 1
ATOM 2183 C C . VAL A 1 253 ? -4.215 4.886 11.442 1.00 16.93 234 VAL A C 1
ATOM 2184 O O . VAL A 1 253 ? -4.953 4.493 12.351 1.00 15.73 234 VAL A O 1
ATOM 2188 N N . ASN A 1 254 ? -3.146 4.190 11.013 1.00 14.33 235 ASN A N 1
ATOM 2189 C CA . ASN A 1 254 ? -2.802 2.876 11.558 1.00 12.92 235 ASN A CA 1
ATOM 2190 C C . ASN A 1 254 ? -2.380 2.939 13.025 1.00 16.04 235 ASN A C 1
ATOM 2191 O O . ASN A 1 254 ? -2.784 2.066 13.793 1.00 14.83 235 ASN A O 1
ATOM 2196 N N . ILE A 1 255 ? -1.577 3.949 13.417 1.00 12.91 236 ILE A N 1
ATOM 2197 C CA . ILE A 1 255 ? -1.123 4.121 14.806 1.00 11.61 236 ILE A CA 1
ATOM 2198 C C . ILE A 1 255 ? -2.337 4.383 15.699 1.00 14.67 236 ILE A C 1
ATOM 2199 O O . ILE A 1 255 ? -2.476 3.764 16.750 1.00 14.01 236 ILE A O 1
ATOM 2204 N N . VAL A 1 256 ? -3.226 5.279 15.257 1.00 12.27 237 VAL A N 1
ATOM 2205 C CA . VAL A 1 256 ? -4.427 5.633 16.013 1.00 12.08 237 VAL A CA 1
ATOM 2206 C C . VAL A 1 256 ? -5.344 4.397 16.167 1.00 14.95 237 VAL A C 1
ATOM 2207 O O . VAL A 1 256 ? -5.863 4.175 17.256 1.00 15.30 237 VAL A O 1
ATOM 2211 N N . ARG A 1 257 ? -5.530 3.590 15.104 1.00 12.74 238 ARG A N 1
ATOM 2212 C CA . ARG A 1 257 ? -6.392 2.404 15.196 1.00 13.25 238 ARG A CA 1
ATOM 2213 C C . ARG A 1 257 ? -5.845 1.405 16.213 1.00 15.69 238 ARG A C 1
ATOM 2214 O O . ARG A 1 257 ? -6.608 0.792 16.955 1.00 16.55 238 ARG A O 1
ATOM 2222 N N . VAL A 1 258 ? -4.522 1.278 16.278 1.00 11.69 239 VAL A N 1
ATOM 2223 C CA . VAL A 1 258 ? -3.913 0.334 17.208 1.00 11.56 239 VAL A CA 1
ATOM 2224 C C . VAL A 1 258 ? -3.904 0.854 18.666 1.00 14.98 239 VAL A C 1
ATOM 2225 O O . VAL A 1 258 ? -4.274 0.105 19.581 1.00 15.05 239 VAL A O 1
ATOM 2242 N N . ASP A 1 260 ? -5.378 3.932 19.967 1.00 12.14 241 ASP A N 1
ATOM 2243 C CA . ASP A 1 260 ? -6.506 4.768 20.378 1.00 11.81 241 ASP A CA 1
ATOM 2244 C C . ASP A 1 260 ? -5.986 6.005 21.142 1.00 15.97 241 ASP A C 1
ATOM 2245 O O . ASP A 1 260 ? -6.196 6.161 22.346 1.00 15.36 241 ASP A O 1
ATOM 2250 N N . LEU A 1 261 ? -5.265 6.852 20.420 1.00 13.82 242 LEU A N 1
ATOM 2251 C CA . LEU A 1 261 ? -4.792 8.150 20.888 1.00 13.04 242 LEU A CA 1
ATOM 2252 C C . LEU A 1 261 ? -5.143 9.128 19.783 1.00 16.92 242 LEU A C 1
ATOM 2253 O O . LEU A 1 261 ? -5.290 8.702 18.637 1.00 17.41 242 LEU A O 1
ATOM 2258 N N . ASN A 1 262 ? -5.303 10.411 20.095 1.00 13.09 243 ASN A N 1
ATOM 2259 C CA A ASN A 1 262 ? -5.621 11.367 19.033 1.00 13.13 243 ASN A CA 1
ATOM 2260 C C . ASN A 1 262 ? -4.959 12.738 19.269 1.00 17.51 243 ASN A C 1
ATOM 2261 O O . ASN A 1 262 ? -5.376 13.730 18.672 1.00 17.69 243 ASN A O 1
ATOM 2266 N N . ASN A 1 263 ? -3.914 12.780 20.112 1.00 14.56 244 ASN A N 1
ATOM 2267 C CA . ASN A 1 263 ? -3.088 13.968 20.312 1.00 14.05 244 ASN A CA 1
ATOM 2268 C C . ASN A 1 263 ? -1.779 13.685 19.640 1.00 16.73 244 ASN A C 1
ATOM 2269 O O . ASN A 1 263 ? -1.159 12.662 19.933 1.00 14.97 244 ASN A O 1
ATOM 2274 N N . ILE A 1 264 ? -1.400 14.529 18.669 1.00 13.36 245 ILE A N 1
ATOM 2275 C CA . ILE A 1 264 ? -0.187 14.311 17.886 1.00 13.75 245 ILE A CA 1
ATOM 2276 C C . ILE A 1 264 ? 0.690 15.554 17.923 1.00 18.04 245 ILE A C 1
ATOM 2277 O O . ILE A 1 264 ? 0.221 16.655 17.605 1.00 17.41 245 ILE A O 1
ATOM 2282 N N . LEU A 1 265 ? 1.971 15.361 18.288 1.00 15.11 246 LEU A N 1
ATOM 2283 C CA . LEU A 1 265 ? 2.989 16.417 18.255 1.00 15.23 246 LEU A CA 1
ATOM 2284 C C . LEU A 1 265 ? 3.970 16.081 17.150 1.00 18.32 246 LEU A C 1
ATOM 2285 O O . LEU A 1 265 ? 4.455 14.949 17.083 1.00 16.28 246 LEU A O 1
ATOM 2290 N N . LEU A 1 266 ? 4.271 17.062 16.293 1.00 16.23 247 LEU A N 1
ATOM 2291 C CA . LEU A 1 266 ? 5.169 16.860 15.168 1.00 16.60 247 LEU A CA 1
ATOM 2292 C C . LEU A 1 266 ? 6.460 17.649 15.352 1.00 22.03 247 LEU A C 1
ATOM 2293 O O . LEU A 1 266 ? 6.425 18.872 15.504 1.00 21.46 247 LEU A O 1
ATOM 2298 N N . GLY A 1 267 ? 7.580 16.926 15.339 1.00 20.28 248 GLY A N 1
ATOM 2299 C CA . GLY A 1 267 ? 8.929 17.470 15.494 1.00 21.13 248 GLY A CA 1
ATOM 2300 C C . GLY A 1 267 ? 9.858 17.081 14.357 1.00 25.21 248 GLY A C 1
ATOM 2301 O O . GLY A 1 267 ? 9.412 16.520 13.353 1.00 23.32 248 GLY A O 1
ATOM 2302 N N . GLY A 1 268 ? 11.145 17.385 14.509 1.00 23.96 249 GLY A N 1
ATOM 2303 C CA . GLY A 1 268 ? 12.152 17.086 13.491 1.00 24.80 249 GLY A CA 1
ATOM 2304 C C . GLY A 1 268 ? 12.299 18.191 12.466 1.00 31.10 249 GLY A C 1
ATOM 2305 O O . GLY A 1 268 ? 11.526 19.150 12.474 1.00 30.54 249 GLY A O 1
ATOM 2306 N N . GLY A 1 269 ? 13.288 18.048 11.580 1.00 30.28 250 GLY A N 1
ATOM 2307 C CA . GLY A 1 269 ? 13.592 19.020 10.530 1.00 31.57 250 GLY A CA 1
ATOM 2308 C C . GLY A 1 269 ? 12.451 19.338 9.581 1.00 37.09 250 GLY A C 1
ATOM 2309 O O . GLY A 1 269 ? 12.285 20.491 9.175 1.00 38.97 250 GLY A O 1
ATOM 2310 N N . ILE A 1 270 ? 11.638 18.328 9.246 1.00 31.95 251 ILE A N 1
ATOM 2311 C CA . ILE A 1 270 ? 10.511 18.454 8.324 1.00 31.86 251 ILE A CA 1
ATOM 2312 C C . ILE A 1 270 ? 9.329 19.248 8.945 1.00 34.86 251 ILE A C 1
ATOM 2313 O O . ILE A 1 270 ? 8.580 19.871 8.183 1.00 34.86 251 ILE A O 1
ATOM 2318 N N . SER A 1 271 ? 9.187 19.250 10.303 1.00 29.83 252 SER A N 1
ATOM 2319 C CA A SER A 1 271 ? 8.108 19.939 11.029 0.50 28.91 252 SER A CA 1
ATOM 2320 C CA B SER A 1 271 ? 8.082 19.934 10.980 0.50 29.12 252 SER A CA 1
ATOM 2321 C C . SER A 1 271 ? 8.100 21.464 10.798 1.00 33.11 252 SER A C 1
ATOM 2322 O O . SER A 1 271 ? 7.106 22.125 11.111 1.00 31.64 252 SER A O 1
ATOM 2327 N N . GLY A 1 272 ? 9.184 22.002 10.238 1.00 31.09 253 GLY A N 1
ATOM 2328 C CA . GLY A 1 272 ? 9.279 23.427 9.928 1.00 31.66 253 GLY A CA 1
ATOM 2329 C C . GLY A 1 272 ? 8.320 23.787 8.803 1.00 35.15 253 GLY A C 1
ATOM 2330 O O . GLY A 1 272 ? 7.946 24.954 8.641 1.00 35.88 253 GLY A O 1
ATOM 2331 N N . ALA A 1 273 ? 7.894 22.755 8.035 1.00 29.62 254 ALA A N 1
ATOM 2332 C CA . ALA A 1 273 ? 6.950 22.833 6.920 1.00 29.18 254 ALA A CA 1
ATOM 2333 C C . ALA A 1 273 ? 5.542 22.402 7.353 1.00 30.11 254 ALA A C 1
ATOM 2334 O O . ALA A 1 273 ? 4.722 22.033 6.508 1.00 29.19 254 ALA A O 1
ATOM 2336 N N . PHE A 1 274 ? 5.266 22.470 8.673 1.00 25.65 255 PHE A N 1
ATOM 2337 C CA . PHE A 1 274 ? 4.006 22.101 9.331 1.00 24.06 255 PHE A CA 1
ATOM 2338 C C . PHE A 1 274 ? 2.778 22.581 8.544 1.00 27.75 255 PHE A C 1
ATOM 2339 O O . PHE A 1 274 ? 1.941 21.766 8.173 1.00 26.36 255 PHE A O 1
ATOM 2347 N N . ASP A 1 275 ? 2.699 23.891 8.243 1.00 24.65 256 ASP A N 1
ATOM 2348 C CA . ASP A 1 275 ? 1.558 24.489 7.552 1.00 25.27 256 ASP A CA 1
ATOM 2349 C C . ASP A 1 275 ? 1.294 23.925 6.148 1.00 30.00 256 ASP A C 1
ATOM 2350 O O . ASP A 1 275 ? 0.160 24.015 5.672 1.00 30.59 256 ASP A O 1
ATOM 2355 N N . TYR A 1 276 ? 2.315 23.347 5.494 1.00 26.69 257 TYR A N 1
ATOM 2356 C CA . TYR A 1 276 ? 2.189 22.861 4.121 1.00 27.24 257 TYR A CA 1
ATOM 2357 C C . TYR A 1 276 ? 1.876 21.355 4.027 1.00 28.83 257 TYR A C 1
ATOM 2358 O O . TYR A 1 276 ? 1.281 20.946 3.027 1.00 29.56 257 TYR A O 1
ATOM 2367 N N . PHE A 1 277 ? 2.232 20.543 5.043 1.00 23.43 258 PHE A N 1
ATOM 2368 C CA . PHE A 1 277 ? 1.924 19.106 4.987 1.00 21.93 258 PHE A CA 1
ATOM 2369 C C . PHE A 1 277 ? 0.773 18.695 5.938 1.00 25.23 258 PHE A C 1
ATOM 2370 O O . PHE A 1 277 ? 0.124 17.683 5.677 1.00 25.05 258 PHE A O 1
ATOM 2378 N N . VAL A 1 278 ? 0.513 19.460 7.022 1.00 21.41 259 VAL A N 1
ATOM 2379 C CA . VAL A 1 278 ? -0.546 19.118 7.993 1.00 20.21 259 VAL A CA 1
ATOM 2380 C C . VAL A 1 278 ? -1.969 19.134 7.340 1.00 24.73 259 VAL A C 1
ATOM 2381 O O . VAL A 1 278 ? -2.728 18.221 7.662 1.00 23.37 259 VAL A O 1
ATOM 2385 N N . PRO A 1 279 ? -2.363 20.046 6.408 1.00 23.11 260 PRO A N 1
ATOM 2386 C CA . PRO A 1 279 ? -3.720 19.947 5.834 1.00 23.68 260 PRO A CA 1
ATOM 2387 C C . PRO A 1 279 ? -4.017 18.574 5.218 1.00 26.78 260 PRO A C 1
ATOM 2388 O O . PRO A 1 279 ? -5.057 18.005 5.536 1.00 26.01 260 PRO A O 1
ATOM 2392 N N . ASN A 1 280 ? -3.097 18.014 4.403 1.00 24.27 261 ASN A N 1
ATOM 2393 C CA . ASN A 1 280 ? -3.321 16.695 3.788 1.00 24.12 261 ASN A CA 1
ATOM 2394 C C . ASN A 1 280 ? -3.200 15.557 4.802 1.00 26.09 261 ASN A C 1
ATOM 2395 O O . ASN A 1 280 ? -3.838 14.518 4.623 1.00 25.00 261 ASN A O 1
ATOM 2400 N N . LEU A 1 281 ? -2.395 15.758 5.857 1.00 22.34 262 LEU A N 1
ATOM 2401 C CA . LEU A 1 281 ? -2.247 14.814 6.963 1.00 20.13 262 LEU A CA 1
ATOM 2402 C C . LEU A 1 281 ? -3.607 14.687 7.650 1.00 22.79 262 LEU A C 1
ATOM 2403 O O . LEU A 1 281 ? -4.097 13.566 7.826 1.00 21.05 262 LEU A O 1
ATOM 2408 N N . LYS A 1 282 ? -4.217 15.853 8.005 1.00 20.93 263 LYS A N 1
ATOM 2409 C CA A LYS A 1 282 ? -5.523 15.921 8.659 0.50 20.44 263 LYS A CA 1
ATOM 2410 C CA B LYS A 1 282 ? -5.539 15.940 8.641 0.50 20.39 263 LYS A CA 1
ATOM 2411 C C . LYS A 1 282 ? -6.600 15.322 7.746 1.00 24.50 263 LYS A C 1
ATOM 2412 O O . LYS A 1 282 ? -7.451 14.577 8.229 1.00 23.39 263 LYS A O 1
ATOM 2423 N N . LYS A 1 283 ? -6.542 15.635 6.419 1.00 21.88 264 LYS A N 1
ATOM 2424 C CA . LYS A 1 283 ? -7.484 15.137 5.417 1.00 22.56 264 LYS A CA 1
ATOM 2425 C C . LYS A 1 283 ? -7.475 13.597 5.384 1.00 26.40 264 LYS A C 1
ATOM 2426 O O . LYS A 1 283 ? -8.546 12.995 5.430 1.00 25.77 264 LYS A O 1
ATOM 2432 N N . ALA A 1 284 ? -6.274 12.973 5.358 1.00 23.28 265 ALA A N 1
ATOM 2433 C CA . ALA A 1 284 ? -6.124 11.514 5.350 1.00 22.82 265 ALA A CA 1
ATOM 2434 C C . ALA A 1 284 ? -6.746 10.891 6.603 1.00 23.85 265 ALA A C 1
ATOM 2435 O O . ALA A 1 284 ? -7.430 9.880 6.501 1.00 22.87 265 ALA A O 1
ATOM 2445 N N . LEU A 1 286 ? -9.199 12.263 8.534 1.00 20.87 267 LEU A N 1
ATOM 2446 C CA . LEU A 1 286 ? -10.650 12.426 8.477 1.00 22.08 267 LEU A CA 1
ATOM 2447 C C . LEU A 1 286 ? -11.279 11.451 7.477 1.00 26.77 267 LEU A C 1
ATOM 2448 O O . LEU A 1 286 ? -12.385 10.984 7.719 1.00 27.19 267 LEU A O 1
ATOM 2453 N N . GLU A 1 287 ? -10.572 11.138 6.369 1.00 23.67 268 GLU A N 1
ATOM 2454 C CA . GLU A 1 287 ? -11.053 10.214 5.335 1.00 24.17 268 GLU A CA 1
ATOM 2455 C C . GLU A 1 287 ? -11.170 8.772 5.831 1.00 26.95 268 GLU A C 1
ATOM 2456 O O . GLU A 1 287 ? -12.107 8.076 5.440 1.00 26.29 268 GLU A O 1
ATOM 2462 N N . HIS A 1 288 ? -10.209 8.316 6.659 1.00 22.63 269 HIS A N 1
ATOM 2463 C CA . HIS A 1 288 ? -10.133 6.920 7.087 1.00 22.24 269 HIS A CA 1
ATOM 2464 C C . HIS A 1 288 ? -10.569 6.635 8.532 1.00 25.28 269 HIS A C 1
ATOM 2465 O O . HIS A 1 288 ? -10.748 5.464 8.869 1.00 25.57 269 HIS A O 1
ATOM 2472 N N . LEU A 1 289 ? -10.705 7.659 9.384 1.00 20.31 270 LEU A N 1
ATOM 2473 C CA . LEU A 1 289 ? -11.100 7.435 10.774 1.00 19.03 270 LEU A CA 1
ATOM 2474 C C . LEU A 1 289 ? -12.495 7.974 11.075 1.00 23.33 270 LEU A C 1
ATOM 2475 O O . LEU A 1 289 ? -12.811 9.081 10.646 1.00 23.39 270 LEU A O 1
ATOM 2480 N N . PRO A 1 290 ? -13.302 7.257 11.896 1.00 20.41 271 PRO A N 1
ATOM 2481 C CA . PRO A 1 290 ? -14.622 7.792 12.278 1.00 21.11 271 PRO A CA 1
ATOM 2482 C C . PRO A 1 290 ? -14.493 8.961 13.266 1.00 23.83 271 PRO A C 1
ATOM 2483 O O . PRO A 1 290 ? -13.409 9.202 13.813 1.00 22.67 271 PRO A O 1
ATOM 2487 N N . THR A 1 291 ? -15.609 9.666 13.519 1.00 20.66 272 THR A N 1
ATOM 2488 C CA . THR A 1 291 ? -15.652 10.849 14.396 1.00 20.43 272 THR A CA 1
ATOM 2489 C C . THR A 1 291 ? -15.235 10.529 15.853 1.00 21.77 272 THR A C 1
ATOM 2490 O O . THR A 1 291 ? -14.761 11.438 16.549 1.00 19.95 272 THR A O 1
ATOM 2494 N N . TYR A 1 292 ? -15.370 9.256 16.296 1.00 18.94 273 TYR A N 1
ATOM 2495 C CA . TYR A 1 292 ? -14.914 8.828 17.626 1.00 18.20 273 TYR A CA 1
ATOM 2496 C C . TYR A 1 292 ? -13.472 9.316 17.892 1.00 19.71 273 TYR A C 1
ATOM 2497 O O . TYR A 1 292 ? -13.178 9.794 18.985 1.00 19.23 273 TYR A O 1
ATOM 2506 N N . TYR A 1 293 ? -12.596 9.232 16.877 1.00 16.26 274 TYR A N 1
ATOM 2507 C CA . TYR A 1 293 ? -11.200 9.673 17.006 1.00 15.31 274 TYR A CA 1
ATOM 2508 C C . TYR A 1 293 ? -10.966 11.123 16.628 1.00 19.41 274 TYR A C 1
ATOM 2509 O O . TYR A 1 293 ? -10.102 11.758 17.225 1.00 19.67 274 TYR A O 1
ATOM 2518 N N . THR A 1 294 ? -11.644 11.613 15.573 1.00 16.22 275 THR A N 1
ATOM 2519 C CA . THR A 1 294 ? -11.336 12.923 15.002 1.00 16.61 275 THR A CA 1
ATOM 2520 C C . THR A 1 294 ? -12.027 14.118 15.682 1.00 22.11 275 THR A C 1
ATOM 2521 O O . THR A 1 294 ? -11.502 15.227 15.573 1.00 22.56 275 THR A O 1
ATOM 2525 N N . ASP A 1 295 ? -13.177 13.927 16.361 1.00 19.95 276 ASP A N 1
ATOM 2526 C CA . ASP A 1 295 ? -13.906 15.057 16.964 1.00 20.80 276 ASP A CA 1
ATOM 2527 C C . ASP A 1 295 ? -13.061 15.892 17.937 1.00 25.87 276 ASP A C 1
ATOM 2528 O O . ASP A 1 295 ? -13.119 17.124 17.861 1.00 26.71 276 ASP A O 1
ATOM 2533 N N . ASP A 1 296 ? -12.273 15.250 18.822 1.00 21.65 277 ASP A N 1
ATOM 2534 C CA . ASP A 1 296 ? -11.446 16.006 19.765 1.00 21.22 277 ASP A CA 1
ATOM 2535 C C . ASP A 1 296 ? -9.946 15.799 19.495 1.00 23.51 277 ASP A C 1
ATOM 2536 O O . ASP A 1 296 ? -9.130 15.921 20.411 1.00 23.28 277 ASP A O 1
ATOM 2554 N N . TYR A 1 298 ? -6.123 16.537 18.130 1.00 17.27 279 TYR A N 1
ATOM 2555 C CA . TYR A 1 298 ? -5.233 17.690 18.194 1.00 17.44 279 TYR A CA 1
ATOM 2556 C C . TYR A 1 298 ? -3.930 17.360 17.486 1.00 19.44 279 TYR A C 1
ATOM 2557 O O . TYR A 1 298 ? -3.341 16.310 17.738 1.00 18.86 279 TYR A O 1
ATOM 2566 N N . ILE A 1 299 ? -3.510 18.241 16.571 1.00 17.51 280 ILE A N 1
ATOM 2567 C CA . ILE A 1 299 ? -2.243 18.119 15.857 1.00 17.63 280 ILE A CA 1
ATOM 2568 C C . ILE A 1 299 ? -1.478 19.398 16.155 1.00 21.01 280 ILE A C 1
ATOM 2569 O O . ILE A 1 299 ? -1.905 20.486 15.760 1.00 20.37 280 ILE A O 1
ATOM 2574 N N . GLY A 1 300 ? -0.413 19.259 16.931 1.00 17.66 281 GLY A N 1
ATOM 2575 C CA . GLY A 1 300 ? 0.411 20.379 17.355 1.00 17.92 281 GLY A CA 1
ATOM 2576 C C . GLY A 1 300 ? 1.857 20.261 16.933 1.00 22.08 281 GLY A C 1
ATOM 2577 O O . GLY A 1 300 ? 2.307 19.197 16.504 1.00 19.35 281 GLY A O 1
ATOM 2578 N N . LYS A 1 301 ? 2.585 21.369 17.041 1.00 21.92 282 LYS A N 1
ATOM 2579 C CA . LYS A 1 301 ? 4.001 21.422 16.711 1.00 22.61 282 LYS A CA 1
ATOM 2580 C C . LYS A 1 301 ? 4.809 21.141 17.981 1.00 28.42 282 LYS A C 1
ATOM 2581 O O . LYS A 1 301 ? 4.500 21.703 19.037 1.00 29.73 282 LYS A O 1
ATOM 2587 N N . ALA A 1 302 ? 5.817 20.256 17.891 1.00 24.23 283 ALA A N 1
ATOM 2588 C CA . ALA A 1 302 ? 6.726 19.975 19.006 1.00 24.24 283 ALA A CA 1
ATOM 2589 C C . ALA A 1 302 ? 7.704 21.141 19.070 1.00 30.19 283 ALA A C 1
ATOM 2590 O O . ALA A 1 302 ? 8.420 21.382 18.096 1.00 32.97 283 ALA A O 1
ATOM 2592 N N . THR A 1 303 ? 7.666 21.926 20.152 1.00 25.45 284 THR A N 1
ATOM 2593 C CA . THR A 1 303 ? 8.461 23.161 20.238 1.00 25.73 284 THR A CA 1
ATOM 2594 C C . THR A 1 303 ? 9.856 22.976 20.841 1.00 29.11 284 THR A C 1
ATOM 2595 O O . THR A 1 303 ? 10.680 23.884 20.707 1.00 28.76 284 THR A O 1
ATOM 2599 N N . LEU A 1 304 ? 10.141 21.825 21.482 1.00 25.05 285 LEU A N 1
ATOM 2600 C CA . LEU A 1 304 ? 11.466 21.609 22.081 1.00 25.33 285 LEU A CA 1
ATOM 2601 C C . LEU A 1 304 ? 12.531 21.305 21.032 1.00 32.40 285 LEU A C 1
ATOM 2602 O O . LEU A 1 304 ? 13.727 21.434 21.320 1.00 31.90 285 LEU A O 1
ATOM 2607 N N . GLU A 1 305 ? 12.095 20.901 19.818 1.00 31.28 286 GLU A N 1
ATOM 2608 C CA . GLU A 1 305 ? 12.941 20.576 18.666 1.00 32.59 286 GLU A CA 1
ATOM 2609 C C . GLU A 1 305 ? 13.983 19.505 19.049 1.00 37.88 286 GLU A C 1
ATOM 2610 O O . GLU A 1 305 ? 13.612 18.533 19.717 1.00 37.54 286 GLU A O 1
ATOM 2616 N N . ASN A 1 306 ? 15.265 19.688 18.665 1.00 35.93 287 ASN A N 1
ATOM 2617 C CA . ASN A 1 306 ? 16.360 18.739 18.912 1.00 35.88 287 ASN A CA 1
ATOM 2618 C C . ASN A 1 306 ? 16.780 18.618 20.398 1.00 37.54 287 ASN A C 1
ATOM 2619 O O . ASN A 1 306 ? 17.618 17.772 20.711 1.00 38.25 287 ASN A O 1
ATOM 2624 N N . ASP A 1 307 ? 16.206 19.430 21.303 1.00 30.96 288 ASP A N 1
ATOM 2625 C CA . ASP A 1 307 ? 16.547 19.370 22.728 1.00 29.30 288 ASP A CA 1
ATOM 2626 C C . ASP A 1 307 ? 15.692 18.351 23.512 1.00 28.14 288 ASP A C 1
ATOM 2627 O O . ASP A 1 307 ? 16.079 17.960 24.614 1.00 26.07 288 ASP A O 1
ATOM 2632 N N . ALA A 1 308 ? 14.546 17.924 22.950 1.00 22.98 289 ALA A N 1
ATOM 2633 C CA . ALA A 1 308 ? 13.607 17.009 23.606 1.00 21.33 289 ALA A CA 1
ATOM 2634 C C . ALA A 1 308 ? 14.262 15.710 24.103 1.00 23.29 289 ALA A C 1
ATOM 2635 O O . ALA A 1 308 ? 13.955 15.280 25.215 1.00 22.77 289 ALA A O 1
ATOM 2637 N N . GLY A 1 309 ? 15.142 15.114 23.290 1.00 20.38 290 GLY A N 1
ATOM 2638 C CA . GLY A 1 309 ? 15.840 13.871 23.621 1.00 19.96 290 GLY A CA 1
ATOM 2639 C C . GLY A 1 309 ? 16.687 13.968 24.875 1.00 22.86 290 GLY A C 1
ATOM 2640 O O . GLY A 1 309 ? 16.592 13.111 25.759 1.00 21.36 290 GLY A O 1
ATOM 2641 N N . LEU A 1 310 ? 17.499 15.035 24.968 1.00 20.92 291 LEU A N 1
ATOM 2642 C CA . LEU A 1 310 ? 18.370 15.298 26.115 1.00 22.21 291 LEU A CA 1
ATOM 2643 C C . LEU A 1 310 ? 17.530 15.631 27.356 1.00 22.75 291 LEU A C 1
ATOM 2644 O O . LEU A 1 310 ? 17.781 15.076 28.428 1.00 20.72 291 LEU A O 1
ATOM 2649 N N . LEU A 1 311 ? 16.503 16.494 27.196 1.00 19.50 292 LEU A N 1
ATOM 2650 C CA . LEU A 1 311 ? 15.604 16.873 28.291 1.00 18.40 292 LEU A CA 1
ATOM 2651 C C . LEU A 1 311 ? 14.879 15.645 28.850 1.00 20.41 292 LEU A C 1
ATOM 2652 O O . LEU A 1 311 ? 14.796 15.492 30.069 1.00 19.95 292 LEU A O 1
ATOM 2657 N N . GLY A 1 312 ? 14.417 14.764 27.958 1.00 17.25 293 GLY A N 1
ATOM 2658 C CA . GLY A 1 312 ? 13.727 13.531 28.326 1.00 16.87 293 GLY A CA 1
ATOM 2659 C C . GLY A 1 312 ? 14.650 12.555 29.023 1.00 20.68 293 GLY A C 1
ATOM 2660 O O . GLY A 1 312 ? 14.243 11.906 29.989 1.00 20.75 293 GLY A O 1
ATOM 2661 N N . ALA A 1 313 ? 15.909 12.467 28.552 1.00 18.37 294 ALA A N 1
ATOM 2662 C CA . ALA A 1 313 ? 16.933 11.603 29.159 1.00 18.57 294 ALA A CA 1
ATOM 2663 C C . ALA A 1 313 ? 17.146 12.026 30.618 1.00 22.83 294 ALA A C 1
ATOM 2664 O O . ALA A 1 313 ? 17.072 11.185 31.509 1.00 22.94 294 ALA A O 1
ATOM 2666 N N . ALA A 1 314 ? 17.291 13.342 30.877 1.00 20.13 295 ALA A N 1
ATOM 2667 C CA . ALA A 1 314 ? 17.401 13.857 32.242 1.00 20.95 295 ALA A CA 1
ATOM 2668 C C . ALA A 1 314 ? 16.101 13.584 33.022 1.00 25.39 295 ALA A C 1
ATOM 2669 O O . ALA A 1 314 ? 16.158 13.257 34.206 1.00 25.68 295 ALA A O 1
ATOM 2671 N N . GLY A 1 315 ? 14.962 13.667 32.323 1.00 22.56 296 GLY A N 1
ATOM 2672 C CA . GLY A 1 315 ? 13.624 13.425 32.858 1.00 22.39 296 GLY A CA 1
ATOM 2673 C C . GLY A 1 315 ? 13.437 12.051 33.473 1.00 28.04 296 GLY A C 1
ATOM 2674 O O . GLY A 1 315 ? 12.612 11.894 34.377 1.00 28.75 296 GLY A O 1
ATOM 2675 N N . LEU A 1 316 ? 14.224 11.052 33.008 1.00 24.79 297 LEU A N 1
ATOM 2676 C CA . LEU A 1 316 ? 14.207 9.675 33.533 1.00 25.16 297 LEU A CA 1
ATOM 2677 C C . LEU A 1 316 ? 14.561 9.657 35.020 1.00 33.78 297 LEU A C 1
ATOM 2678 O O . LEU A 1 316 ? 13.930 8.932 35.788 1.00 34.58 297 LEU A O 1
ATOM 2683 N N . ILE A 1 317 ? 15.562 10.475 35.414 1.00 32.49 298 ILE A N 1
ATOM 2684 C CA . ILE A 1 317 ? 16.074 10.600 36.786 1.00 34.64 298 ILE A CA 1
ATOM 2685 C C . ILE A 1 317 ? 15.043 11.312 37.685 1.00 42.31 298 ILE A C 1
ATOM 2686 O O . ILE A 1 317 ? 14.922 10.961 38.859 1.00 43.18 298 ILE A O 1
ATOM 2699 N N . GLU A 1 319 ? 11.744 11.104 37.514 1.00 44.19 300 GLU A N 1
ATOM 2700 C CA . GLU A 1 319 ? 10.663 10.160 37.814 1.00 77.24 300 GLU A CA 1
ATOM 2701 C C . GLU A 1 319 ? 10.991 9.294 39.035 1.00 109.92 300 GLU A C 1
ATOM 2702 O O . GLU A 1 319 ? 12.139 8.897 39.232 1.00 73.01 300 GLU A O 1
#

Solvent-accessible surface area: 13992 Å² total